Protein AF-A0A521UH60-F1 (afdb_monomer_lite)

pLDDT: mean 75.84, std 14.85, range [38.53, 96.25]

Sequence (311 aa):
MSQAKRHARGRVDGKDRFITNTLGLPPADVARESYEYRTAIRQVADTGRLEELREDLRRGEDVQALVGTPWRYTVGLVVVWGLEVAGSFLILRALGVPAEHRPLPALALTLAMIGLTKVTVAATSTPSQPAVPVPPDDDPEPGAPGAAASKGSDPVARRPLSALATIPLRRYLLPLVFGGLVAAVAFARVMGSDAADVPPLVAWSEAVIMIAIACGPSFAAVWLEGKRAPALELARQVALVRGRLRAEQRRVEAAEQFLTRLDRAQGRWTRANAELRAGYGTAYELALATERPDAGDGPRGAGALTPSNGR

Foldseek 3Di:
DDPLLVLLVPPPVSLQVVLCVVPNDGPVVLVVVLVVLVVVLVCLVPVCVLVVLVVVLVVLVVVLVVLDALVVLVVLLVVLLVLLLVLLQLVCVLVVPDPVPRPVSSVVSSVVLVVLLVVLLVVQDDPPPPDPPPPPPPPPPPPDPDDPDPPDDPPPPPPPCVVVPCPVVSSCVSLVVVLVVLLVVLVCSLVPPPPPPDDSVNSVVSSVSSSCSSSVSSVSSNVSSVSSVVSVVSVVVSVVSVVVSVVSVVVSVVSVVVSVVSVVVSVVSVVVSVVSSVVSVVVSVVVVCVVPVDPPPPDPPPDDDDDPDDD

Structure (mmCIF, N/CA/C/O backbone):
data_AF-A0A521UH60-F1
#
_entry.id   AF-A0A521UH60-F1
#
loop_
_atom_site.group_PDB
_atom_site.id
_atom_site.type_symbol
_atom_site.label_atom_id
_atom_site.label_alt_id
_atom_site.label_comp_id
_atom_site.label_asym_id
_atom_site.label_entity_id
_atom_site.label_seq_id
_atom_site.pdbx_PDB_ins_code
_atom_site.Cartn_x
_atom_site.Cartn_y
_atom_site.Cartn_z
_atom_site.occupancy
_atom_site.B_iso_or_equiv
_atom_site.auth_seq_id
_atom_site.auth_comp_id
_atom_site.auth_asym_id
_atom_site.auth_atom_id
_atom_site.pdbx_PDB_model_num
ATOM 1 N N . MET A 1 1 ? 34.422 21.447 -62.608 1.00 46.94 1 MET A N 1
ATOM 2 C CA . MET A 1 1 ? 35.036 20.098 -62.547 1.00 46.94 1 MET A CA 1
ATOM 3 C C . MET A 1 1 ? 34.465 19.392 -61.322 1.00 46.94 1 MET A C 1
ATOM 5 O O . MET A 1 1 ? 34.778 19.818 -60.214 1.00 46.94 1 MET A O 1
ATOM 9 N N . SER A 1 2 ? 33.527 18.452 -61.501 1.00 56.22 2 SER A N 1
ATOM 10 C CA . SER A 1 2 ? 32.731 17.919 -60.383 1.00 56.22 2 SER A CA 1
ATOM 11 C C . SER A 1 2 ? 33.629 17.245 -59.343 1.00 56.22 2 SER A C 1
ATOM 13 O O . SER A 1 2 ? 34.617 16.593 -59.682 1.00 56.22 2 SER A O 1
ATOM 15 N N . GLN A 1 3 ? 33.308 17.429 -58.064 1.00 55.91 3 GLN A N 1
ATOM 16 C CA . GLN A 1 3 ? 34.050 16.870 -56.928 1.00 55.91 3 GLN A CA 1
ATOM 17 C C . GLN A 1 3 ? 34.216 15.341 -57.063 1.00 55.91 3 GLN A C 1
ATOM 19 O O . GLN A 1 3 ? 35.283 14.801 -56.775 1.00 55.91 3 GLN A O 1
ATOM 24 N N . ALA A 1 4 ? 33.222 14.673 -57.660 1.00 50.50 4 ALA A N 1
ATOM 25 C CA . ALA A 1 4 ? 33.258 13.263 -58.047 1.00 50.50 4 ALA A CA 1
ATOM 26 C C . ALA A 1 4 ? 34.461 12.891 -58.942 1.00 50.50 4 ALA A C 1
ATOM 28 O O . ALA A 1 4 ? 35.095 11.859 -58.721 1.00 50.50 4 ALA A O 1
ATOM 29 N N . LYS A 1 5 ? 34.846 13.759 -59.891 1.00 55.53 5 LYS A N 1
ATOM 30 C CA . LYS A 1 5 ? 35.959 13.523 -60.829 1.00 55.53 5 LYS A CA 1
ATOM 31 C C . LYS A 1 5 ? 37.336 13.547 -60.144 1.00 55.53 5 LYS A C 1
ATOM 33 O O . LYS A 1 5 ? 38.248 12.856 -60.583 1.00 55.53 5 LYS A O 1
ATOM 38 N N . ARG A 1 6 ? 37.496 14.297 -59.039 1.00 60.91 6 ARG A N 1
ATOM 39 C CA . ARG A 1 6 ? 38.732 14.273 -58.222 1.00 60.91 6 ARG A CA 1
ATOM 40 C C . ARG A 1 6 ? 38.820 13.022 -57.345 1.00 60.91 6 ARG A C 1
ATOM 42 O O . ARG A 1 6 ? 39.906 12.475 -57.196 1.00 60.91 6 ARG A O 1
ATOM 49 N N . HIS A 1 7 ? 37.692 12.546 -56.813 1.00 52.00 7 HIS A N 1
ATOM 50 C CA . HIS A 1 7 ? 37.638 11.338 -55.979 1.00 52.00 7 HIS A CA 1
ATOM 51 C C . HIS A 1 7 ? 37.870 10.043 -56.775 1.00 52.00 7 HIS A C 1
ATOM 53 O O . HIS A 1 7 ? 38.473 9.115 -56.249 1.00 52.00 7 HIS A O 1
ATOM 59 N N . ALA A 1 8 ? 37.471 10.000 -58.051 1.00 50.34 8 ALA A N 1
ATOM 60 C CA . ALA A 1 8 ? 37.662 8.850 -58.943 1.00 50.34 8 ALA A CA 1
ATOM 61 C C . ALA A 1 8 ? 39.141 8.473 -59.197 1.00 50.34 8 ALA A C 1
ATOM 63 O O . ALA A 1 8 ? 39.432 7.321 -59.516 1.00 50.34 8 ALA A O 1
ATOM 64 N N . ARG A 1 9 ? 40.085 9.416 -59.036 1.00 53.50 9 ARG A N 1
ATOM 65 C CA . ARG A 1 9 ? 41.532 9.161 -59.196 1.00 53.50 9 ARG A CA 1
ATOM 66 C C . ARG A 1 9 ? 42.177 8.470 -57.987 1.00 53.50 9 ARG A C 1
ATOM 68 O O . ARG A 1 9 ? 43.238 7.872 -58.139 1.00 53.50 9 ARG A O 1
ATOM 75 N N . GLY A 1 10 ? 41.551 8.516 -56.809 1.00 51.94 10 GLY A N 1
ATOM 76 C CA . GLY A 1 10 ? 41.998 7.786 -55.620 1.00 51.94 10 GLY A CA 1
ATOM 77 C C . GLY A 1 10 ? 41.348 6.405 -55.569 1.00 51.94 10 GLY A C 1
ATOM 78 O O . GLY A 1 10 ? 40.204 6.286 -55.134 1.00 51.94 10 GLY A O 1
ATOM 79 N N . ARG A 1 11 ? 42.050 5.368 -56.047 1.00 52.16 11 ARG A N 1
ATOM 80 C CA . ARG A 1 11 ? 41.582 3.968 -56.042 1.00 52.16 11 ARG A CA 1
ATOM 81 C C . ARG A 1 11 ? 41.023 3.568 -54.667 1.00 52.16 11 ARG A C 1
ATOM 83 O O . ARG A 1 11 ? 41.705 3.726 -53.665 1.00 52.16 11 ARG A O 1
ATOM 90 N N . VAL A 1 12 ? 39.807 3.011 -54.675 1.00 54.31 12 VAL A N 1
ATOM 91 C CA . VAL A 1 12 ? 39.061 2.368 -53.567 1.00 54.31 12 VAL A CA 1
ATOM 92 C C . VAL A 1 12 ? 38.705 3.285 -52.379 1.00 54.31 12 VAL A C 1
ATOM 94 O O . VAL A 1 12 ? 37.523 3.392 -52.056 1.00 54.31 12 VAL A O 1
ATOM 97 N N . ASP A 1 13 ? 39.646 4.056 -51.832 1.00 58.56 13 ASP A N 1
ATOM 98 C CA . ASP A 1 13 ? 39.423 4.968 -50.692 1.00 58.56 13 ASP A CA 1
ATOM 99 C C . ASP A 1 13 ? 38.558 6.195 -51.034 1.00 58.56 13 ASP A C 1
ATOM 101 O O . ASP A 1 13 ? 37.961 6.826 -50.157 1.00 58.56 13 ASP A O 1
ATOM 105 N N . GLY A 1 14 ? 38.471 6.563 -52.318 1.00 61.78 14 GLY A N 1
ATOM 106 C CA . GLY A 1 14 ? 37.716 7.734 -52.769 1.00 61.78 14 GLY A CA 1
ATOM 107 C C . GLY A 1 14 ? 36.202 7.602 -52.590 1.00 61.78 14 GLY A C 1
ATOM 108 O O . GLY A 1 14 ? 35.541 8.606 -52.306 1.00 61.78 14 GLY A O 1
ATOM 109 N N . LYS A 1 15 ? 35.669 6.377 -52.723 1.00 64.25 15 LYS A N 1
ATOM 110 C CA . LYS A 1 15 ? 34.236 6.066 -52.606 1.00 64.25 15 LYS A CA 1
ATOM 111 C C . LYS A 1 15 ? 33.777 6.135 -51.152 1.00 64.25 15 LYS A C 1
ATOM 113 O O . LYS A 1 15 ? 32.796 6.815 -50.864 1.00 64.25 15 LYS A O 1
ATOM 118 N N . ASP A 1 16 ? 34.516 5.502 -50.244 1.00 64.19 16 ASP A N 1
ATOM 119 C CA . ASP A 1 16 ? 34.170 5.511 -48.824 1.00 64.19 16 ASP A CA 1
ATOM 120 C C . ASP A 1 16 ? 34.369 6.902 -48.211 1.00 64.19 16 ASP A C 1
ATOM 122 O O . ASP A 1 16 ? 33.471 7.377 -47.526 1.00 64.19 16 ASP A O 1
ATOM 126 N N . ARG A 1 17 ? 35.429 7.651 -48.562 1.00 66.00 17 ARG A N 1
ATOM 127 C CA . ARG A 1 17 ? 35.560 9.061 -48.130 1.00 66.00 17 ARG A CA 1
ATOM 128 C C . ARG A 1 17 ? 34.434 9.963 -48.624 1.00 66.00 17 ARG A C 1
ATOM 130 O O . ARG A 1 17 ? 34.024 10.856 -47.892 1.00 66.00 17 ARG A O 1
ATOM 137 N N . PHE A 1 18 ? 33.949 9.774 -49.853 1.00 66.88 18 PHE A N 1
ATOM 138 C CA . PHE A 1 18 ? 32.826 10.564 -50.368 1.00 66.88 18 PHE A CA 1
ATOM 139 C C . PHE A 1 18 ? 31.542 10.271 -49.583 1.00 66.88 18 PHE A C 1
ATOM 141 O O . PHE A 1 18 ? 30.845 11.199 -49.176 1.00 66.88 18 PHE A O 1
ATOM 148 N N . ILE A 1 19 ? 31.266 8.995 -49.312 1.00 64.81 19 ILE A N 1
ATOM 149 C CA . ILE A 1 19 ? 30.102 8.570 -48.527 1.00 64.81 19 ILE A CA 1
ATOM 150 C C . ILE A 1 19 ? 30.204 9.091 -47.088 1.00 64.81 19 ILE A C 1
ATOM 152 O O . ILE A 1 19 ? 29.252 9.704 -46.614 1.00 64.81 19 ILE A O 1
ATOM 156 N N . THR A 1 20 ? 31.358 8.944 -46.431 1.00 70.00 20 THR A N 1
ATOM 157 C CA . THR A 1 20 ? 31.592 9.443 -45.065 1.00 70.00 20 THR A CA 1
ATOM 158 C C . THR A 1 20 ? 31.483 10.973 -44.989 1.00 70.00 20 THR A C 1
ATOM 160 O O . THR A 1 20 ? 30.841 11.515 -44.099 1.00 70.00 20 THR A O 1
ATOM 163 N N . ASN A 1 21 ? 32.021 11.713 -45.963 1.00 72.75 21 ASN A N 1
ATOM 164 C CA . ASN A 1 21 ? 31.890 13.177 -45.980 1.00 72.75 21 ASN A CA 1
ATOM 165 C C . ASN A 1 21 ? 30.452 13.656 -46.239 1.00 72.75 21 ASN A C 1
ATOM 167 O O . ASN A 1 21 ? 30.102 14.759 -45.828 1.00 72.75 21 ASN A O 1
ATOM 171 N N . THR A 1 22 ? 29.632 12.859 -46.931 1.00 68.19 22 THR A N 1
ATOM 172 C CA . THR A 1 22 ? 28.251 13.233 -47.282 1.00 68.19 22 THR A CA 1
ATOM 173 C C . THR A 1 22 ? 27.244 12.806 -46.210 1.00 68.19 22 THR A C 1
ATOM 175 O O . THR A 1 22 ? 26.268 13.512 -45.975 1.00 68.19 22 THR A O 1
ATOM 178 N N . LEU A 1 23 ? 27.463 11.659 -45.558 1.00 65.44 23 LEU A N 1
ATOM 179 C CA . LEU A 1 23 ? 26.539 11.072 -44.580 1.00 65.44 23 LEU A CA 1
ATOM 180 C C . LEU A 1 23 ? 27.027 11.133 -43.120 1.00 65.44 23 LEU A C 1
ATOM 182 O O . LEU A 1 23 ? 26.241 10.821 -42.227 1.00 65.44 23 LEU A O 1
ATOM 186 N N . GLY A 1 24 ? 28.280 11.516 -42.854 1.00 66.56 24 GLY A N 1
ATOM 187 C CA . GLY A 1 24 ? 28.895 11.450 -41.521 1.00 66.56 24 GLY A CA 1
ATOM 188 C C . GLY A 1 24 ? 29.651 10.135 -41.267 1.00 66.56 24 GLY A C 1
ATOM 189 O O . GLY A 1 24 ? 30.139 9.522 -42.208 1.00 66.56 24 GLY A O 1
ATOM 190 N N . LEU A 1 25 ? 29.781 9.725 -39.994 1.00 58.44 25 LEU A N 1
ATOM 191 C CA . LEU A 1 25 ? 30.590 8.582 -39.510 1.00 58.44 25 LEU A CA 1
ATOM 192 C C . LEU A 1 25 ? 30.600 7.343 -40.437 1.00 58.44 25 LEU A C 1
ATOM 194 O O . LEU A 1 25 ? 29.576 7.000 -41.039 1.00 58.44 25 LEU A O 1
ATOM 198 N N . PRO A 1 26 ? 31.743 6.634 -40.532 1.00 59.78 26 PRO A N 1
ATOM 199 C CA . PRO A 1 26 ? 31.886 5.513 -41.445 1.00 59.78 26 PRO A CA 1
ATOM 200 C C . PRO A 1 26 ? 30.970 4.324 -41.065 1.00 59.78 26 PRO A C 1
ATOM 202 O O . PRO A 1 26 ? 30.661 4.108 -39.892 1.00 59.78 26 PRO A O 1
ATOM 205 N N . PRO A 1 27 ? 30.560 3.503 -42.055 1.00 59.25 27 PRO A N 1
ATOM 206 C CA . PRO A 1 27 ? 29.574 2.421 -41.910 1.00 59.25 27 PRO A CA 1
ATOM 207 C C . PRO A 1 27 ? 29.823 1.433 -40.766 1.00 59.25 27 PRO A C 1
ATOM 209 O O . PRO A 1 27 ? 28.882 0.931 -40.151 1.00 59.25 27 PRO A O 1
ATOM 212 N N . ALA A 1 28 ? 31.096 1.100 -40.547 1.00 61.41 28 ALA A N 1
ATOM 213 C CA . ALA A 1 28 ? 31.515 0.071 -39.606 1.00 61.41 28 ALA A CA 1
ATOM 214 C C . ALA A 1 28 ? 31.338 0.525 -38.151 1.00 61.41 28 ALA A C 1
ATOM 216 O O . ALA A 1 28 ? 30.945 -0.282 -37.310 1.00 61.41 28 ALA A O 1
ATOM 217 N N . ASP A 1 29 ? 31.536 1.816 -37.883 1.00 63.56 29 ASP A N 1
ATOM 218 C CA . ASP A 1 29 ? 31.459 2.375 -36.534 1.00 63.56 29 ASP A CA 1
ATOM 219 C C . ASP A 1 29 ? 29.997 2.483 -36.080 1.00 63.56 29 ASP A C 1
ATOM 221 O O . ASP A 1 29 ? 29.657 2.050 -34.983 1.00 63.56 29 ASP A O 1
ATOM 225 N N . VAL A 1 30 ? 29.088 2.885 -36.980 1.00 63.66 30 VAL A N 1
ATOM 226 C CA . VAL A 1 30 ? 27.634 2.914 -36.712 1.00 63.66 30 VAL A CA 1
ATOM 227 C C . VAL A 1 30 ? 27.078 1.510 -36.430 1.00 63.66 30 VAL A C 1
ATOM 229 O O . VAL A 1 30 ? 26.224 1.327 -35.560 1.00 63.66 30 VAL A O 1
ATOM 232 N N . ALA A 1 31 ? 27.551 0.495 -37.160 1.00 63.88 31 ALA A N 1
ATOM 233 C CA . ALA A 1 31 ? 27.121 -0.889 -36.962 1.00 63.88 31 ALA A CA 1
ATOM 234 C C . ALA A 1 31 ? 27.665 -1.488 -35.654 1.00 63.88 31 ALA A C 1
ATOM 236 O O . ALA A 1 31 ? 26.947 -2.224 -34.974 1.00 63.88 31 ALA A O 1
ATOM 237 N N . ARG A 1 32 ? 28.911 -1.160 -35.292 1.00 69.56 32 ARG A N 1
ATOM 238 C CA . ARG A 1 32 ? 29.553 -1.627 -34.062 1.00 69.56 32 ARG A CA 1
ATOM 239 C C . ARG A 1 32 ? 28.926 -0.999 -32.820 1.00 69.56 32 ARG A C 1
ATOM 241 O O . ARG A 1 32 ? 28.517 -1.738 -31.929 1.00 69.56 32 ARG A O 1
ATOM 248 N N . GLU A 1 33 ? 28.747 0.321 -32.807 1.00 72.19 33 GLU A N 1
ATOM 249 C CA . GLU A 1 33 ? 28.061 1.020 -31.714 1.00 72.19 33 GLU A CA 1
ATOM 250 C C . GLU A 1 33 ? 26.634 0.482 -31.540 1.00 72.19 33 GLU A C 1
ATOM 252 O O . GLU A 1 33 ? 26.209 0.168 -30.430 1.00 72.19 33 GLU A O 1
ATOM 257 N N . SER A 1 34 ? 25.903 0.256 -32.640 1.00 72.31 34 SER A N 1
ATOM 258 C CA . SER A 1 34 ? 24.568 -0.352 -32.588 1.00 72.31 34 SER A CA 1
ATOM 259 C C . SER A 1 34 ? 24.558 -1.743 -31.944 1.00 72.31 34 SER A C 1
ATOM 261 O O . SER A 1 34 ? 23.592 -2.075 -31.250 1.00 72.31 34 SER A O 1
ATOM 263 N N . TYR A 1 35 ? 25.572 -2.572 -32.199 1.00 77.94 35 TYR A N 1
ATOM 264 C CA . TYR A 1 35 ? 25.670 -3.911 -31.621 1.00 77.94 35 TYR A CA 1
ATOM 265 C C . TYR A 1 35 ? 25.974 -3.848 -30.120 1.00 77.94 35 TYR A C 1
ATOM 267 O O . TYR A 1 35 ? 25.328 -4.541 -29.331 1.00 77.94 35 TYR A O 1
ATOM 275 N N . GLU A 1 36 ? 26.896 -2.976 -29.712 1.00 79.56 36 GLU A N 1
ATOM 276 C CA . GLU A 1 36 ? 27.253 -2.760 -28.306 1.00 79.56 36 GLU A CA 1
ATOM 277 C C . GLU A 1 36 ? 26.049 -2.223 -27.507 1.00 79.56 36 GLU A C 1
ATOM 279 O O . GLU A 1 36 ? 25.697 -2.804 -26.477 1.00 79.56 36 GLU A O 1
ATOM 284 N N . TYR A 1 37 ? 25.310 -1.236 -28.036 1.00 77.56 37 TYR A N 1
ATOM 285 C CA . TYR A 1 37 ? 24.070 -0.740 -27.420 1.00 77.56 37 TYR A CA 1
ATOM 286 C C . TYR A 1 37 ? 22.990 -1.821 -27.297 1.00 77.56 37 TYR A C 1
ATOM 288 O O . TYR A 1 37 ? 22.337 -1.928 -26.258 1.00 77.56 37 TYR A O 1
ATOM 296 N N . ARG A 1 38 ? 22.795 -2.653 -28.330 1.00 79.38 38 ARG A N 1
ATOM 297 C CA . ARG A 1 38 ? 21.829 -3.767 -28.278 1.00 79.38 38 ARG A CA 1
ATOM 298 C C . ARG A 1 38 ? 22.206 -4.801 -27.228 1.00 79.38 38 ARG A C 1
ATOM 300 O O . ARG A 1 38 ? 21.324 -5.308 -26.541 1.00 79.38 38 ARG A O 1
ATOM 307 N N . THR A 1 39 ? 23.492 -5.110 -27.109 1.00 83.12 39 THR A N 1
ATOM 308 C CA . THR A 1 39 ? 23.988 -6.107 -26.155 1.00 83.12 39 THR A CA 1
ATOM 309 C C . THR A 1 39 ? 23.846 -5.598 -24.724 1.00 83.12 39 THR A C 1
ATOM 311 O O . THR A 1 39 ? 23.318 -6.319 -23.883 1.00 83.12 39 THR A O 1
ATOM 314 N N . ALA A 1 40 ? 24.197 -4.334 -24.468 1.00 78.25 40 ALA A N 1
ATOM 315 C CA . ALA A 1 40 ? 24.023 -3.704 -23.162 1.00 78.25 40 ALA A CA 1
ATOM 316 C C . ALA A 1 40 ? 22.543 -3.630 -22.746 1.00 78.25 40 ALA A C 1
ATOM 318 O O . ALA A 1 40 ? 22.194 -3.985 -21.624 1.00 78.25 40 ALA A O 1
ATOM 319 N N . ILE A 1 41 ? 21.646 -3.235 -23.659 1.00 79.25 41 ILE A N 1
ATOM 320 C CA . ILE A 1 41 ? 20.206 -3.162 -23.366 1.00 79.25 41 ILE A CA 1
ATOM 321 C C . ILE A 1 41 ? 19.616 -4.554 -23.105 1.00 79.25 41 ILE A C 1
ATOM 323 O O . ILE A 1 41 ? 18.819 -4.709 -22.181 1.00 79.25 41 ILE A O 1
ATOM 327 N N . ARG A 1 42 ? 20.022 -5.574 -23.873 1.00 79.31 42 ARG A N 1
ATOM 328 C CA . ARG A 1 42 ? 19.596 -6.961 -23.631 1.00 79.31 42 ARG A CA 1
ATOM 329 C C . ARG A 1 42 ? 20.105 -7.487 -22.300 1.00 79.31 42 ARG A C 1
ATOM 331 O O . ARG A 1 42 ? 19.321 -8.060 -21.567 1.00 79.31 42 ARG A O 1
ATOM 338 N N . GLN A 1 43 ? 21.358 -7.216 -21.942 1.00 79.38 43 GLN A N 1
ATOM 339 C CA . GLN A 1 43 ? 21.887 -7.598 -20.632 1.00 79.38 43 GLN A CA 1
ATOM 340 C C . GLN A 1 43 ? 21.105 -6.955 -19.485 1.00 79.38 43 GLN A C 1
ATOM 342 O O . GLN A 1 43 ? 20.803 -7.643 -18.519 1.00 79.38 43 GLN A O 1
ATOM 347 N N . VAL A 1 44 ? 20.718 -5.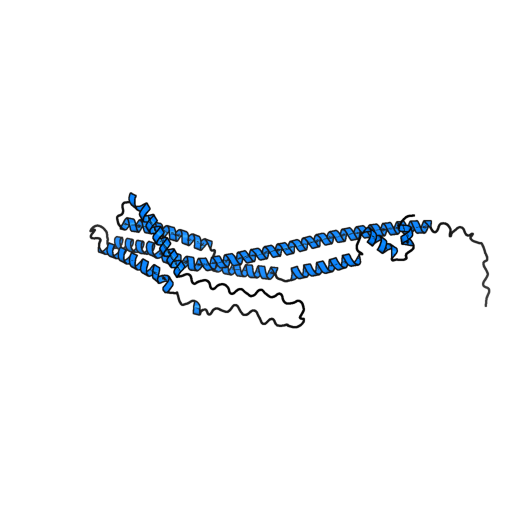678 -19.604 1.00 75.38 44 VAL A N 1
ATOM 348 C CA . VAL A 1 44 ? 19.870 -5.004 -18.604 1.00 75.38 44 VAL A CA 1
ATOM 349 C C . VAL A 1 44 ? 18.491 -5.665 -18.506 1.00 75.38 44 VAL A C 1
ATOM 351 O O . VAL A 1 44 ? 18.008 -5.897 -17.398 1.00 75.38 44 VAL A O 1
ATOM 354 N N . ALA A 1 45 ? 17.875 -6.010 -19.639 1.00 78.06 45 ALA A N 1
ATOM 355 C CA . ALA A 1 45 ? 16.588 -6.705 -19.670 1.00 78.06 45 ALA A CA 1
ATOM 356 C C . ALA A 1 45 ? 16.670 -8.145 -19.118 1.00 78.06 45 ALA A C 1
ATOM 358 O O . ALA A 1 45 ? 15.756 -8.585 -18.421 1.00 78.06 45 ALA A O 1
ATOM 359 N N . ASP A 1 46 ? 17.782 -8.838 -19.367 1.00 78.38 46 ASP A N 1
ATOM 360 C CA . ASP A 1 46 ? 18.028 -10.231 -18.975 1.00 78.38 46 ASP A CA 1
ATOM 361 C C . ASP A 1 46 ? 18.517 -10.381 -17.526 1.00 78.38 46 ASP A C 1
ATOM 363 O O . ASP A 1 46 ? 18.660 -11.504 -17.047 1.00 78.38 46 ASP A O 1
ATOM 367 N N . THR A 1 47 ? 18.727 -9.285 -16.783 1.00 79.56 47 THR A N 1
ATOM 368 C CA . THR A 1 47 ? 19.177 -9.332 -15.374 1.00 79.56 47 THR A CA 1
ATOM 369 C C . THR A 1 47 ? 18.233 -10.080 -14.424 1.00 79.56 47 THR A C 1
ATOM 371 O O . THR A 1 47 ? 18.552 -10.224 -13.251 1.00 79.56 47 THR A O 1
ATOM 374 N N . GLY A 1 48 ? 17.050 -10.524 -14.867 1.00 86.00 48 GLY A N 1
ATOM 375 C CA . GLY A 1 48 ? 16.085 -11.249 -14.031 1.00 86.00 48 GLY A CA 1
ATOM 376 C C . GLY A 1 48 ? 15.391 -10.382 -12.974 1.00 86.00 48 GLY A C 1
ATOM 377 O O . GLY A 1 48 ? 14.393 -10.803 -12.394 1.00 86.00 48 GLY A O 1
ATOM 378 N N . ARG A 1 49 ? 15.829 -9.131 -12.792 1.00 86.75 49 ARG A N 1
ATOM 379 C CA . ARG A 1 49 ? 15.348 -8.196 -11.766 1.00 86.75 49 ARG A CA 1
ATOM 380 C C . ARG A 1 49 ? 13.842 -7.935 -11.824 1.00 86.75 49 ARG A C 1
ATOM 382 O O . ARG A 1 49 ? 13.198 -7.739 -10.797 1.00 86.75 49 ARG A O 1
ATOM 389 N N . LEU A 1 50 ? 13.255 -7.933 -13.023 1.00 89.50 50 LEU A N 1
ATOM 390 C CA . LEU A 1 50 ? 11.802 -7.825 -13.180 1.00 89.50 50 LEU A CA 1
ATOM 391 C C . LEU A 1 50 ? 11.066 -9.049 -12.631 1.00 89.50 50 LEU A C 1
ATOM 393 O O . LEU A 1 50 ? 9.988 -8.892 -12.062 1.00 89.50 50 LEU A O 1
ATOM 397 N N . GLU A 1 51 ? 11.624 -10.244 -12.812 1.00 91.44 51 GLU A N 1
ATOM 398 C CA . GLU A 1 51 ? 11.015 -11.478 -12.321 1.00 91.44 51 GLU A CA 1
ATOM 399 C C . GLU A 1 51 ? 11.182 -11.606 -10.807 1.00 91.44 51 GLU A C 1
ATOM 401 O O . GLU A 1 51 ? 10.219 -11.937 -10.124 1.00 91.44 51 GLU A O 1
ATOM 406 N N . GLU A 1 52 ? 12.335 -11.206 -10.266 1.00 90.81 52 GLU A N 1
ATOM 407 C CA . GLU A 1 52 ? 12.552 -11.088 -8.819 1.00 90.81 52 GLU A CA 1
ATOM 408 C C . GLU A 1 52 ? 11.540 -10.131 -8.173 1.00 90.81 52 GLU A C 1
ATOM 410 O O . GLU A 1 52 ? 10.850 -10.505 -7.229 1.00 90.81 52 GLU A O 1
ATOM 415 N N . LEU A 1 53 ? 11.353 -8.927 -8.732 1.00 92.38 53 LEU A N 1
ATOM 416 C CA . LEU A 1 53 ? 10.369 -7.964 -8.220 1.00 92.38 53 LEU A CA 1
ATOM 417 C C . LEU A 1 53 ? 8.922 -8.464 -8.339 1.00 92.38 53 LEU A C 1
ATOM 419 O O . LEU A 1 53 ? 8.082 -8.107 -7.510 1.00 92.38 53 LEU A O 1
ATOM 423 N N . ARG A 1 54 ? 8.599 -9.259 -9.369 1.00 95.06 54 ARG A N 1
ATOM 424 C CA . ARG A 1 54 ? 7.277 -9.894 -9.507 1.00 95.06 54 ARG A CA 1
ATOM 425 C C . ARG A 1 54 ? 7.071 -10.983 -8.467 1.00 95.06 54 ARG A C 1
ATOM 427 O O . ARG A 1 54 ? 5.982 -11.075 -7.910 1.00 95.06 54 ARG A O 1
ATOM 434 N N . GLU A 1 55 ? 8.089 -11.788 -8.212 1.00 95.12 55 GLU A N 1
ATOM 435 C CA . GLU A 1 55 ? 8.050 -12.859 -7.224 1.00 95.12 55 GLU A CA 1
ATOM 436 C C . GLU A 1 55 ? 7.960 -12.297 -5.798 1.00 95.12 55 GLU A C 1
ATOM 438 O O . GLU A 1 55 ? 7.110 -12.724 -5.018 1.00 95.12 55 GLU A O 1
ATOM 443 N N . ASP A 1 56 ? 8.735 -11.261 -5.478 1.00 92.56 56 ASP A N 1
ATOM 444 C CA . ASP A 1 56 ? 8.630 -10.542 -4.205 1.00 92.56 56 ASP A CA 1
ATOM 445 C C . ASP A 1 56 ? 7.256 -9.898 -4.027 1.00 92.56 56 ASP A C 1
ATOM 447 O O . ASP A 1 56 ? 6.685 -9.921 -2.932 1.00 92.56 56 ASP A O 1
ATOM 451 N N . LEU A 1 57 ? 6.687 -9.354 -5.108 1.00 95.94 57 LEU A N 1
ATOM 452 C CA . LEU A 1 57 ? 5.330 -8.829 -5.087 1.00 95.94 57 LEU A CA 1
ATOM 453 C C . LEU A 1 57 ? 4.307 -9.933 -4.799 1.00 95.94 57 LEU A C 1
ATOM 455 O O . LEU A 1 57 ? 3.454 -9.731 -3.938 1.00 95.94 57 LEU A O 1
ATOM 459 N N . ARG A 1 58 ? 4.405 -11.089 -5.468 1.00 96.25 58 ARG A N 1
ATOM 460 C CA . ARG A 1 58 ? 3.521 -12.244 -5.231 1.00 96.25 58 ARG A CA 1
ATOM 461 C C . ARG A 1 58 ? 3.608 -12.719 -3.786 1.00 96.25 58 ARG A C 1
ATOM 463 O O . ARG A 1 58 ? 2.583 -12.805 -3.121 1.00 96.25 58 ARG A O 1
ATOM 470 N N . ARG A 1 59 ? 4.820 -12.910 -3.255 1.00 92.25 59 ARG A N 1
ATOM 471 C CA . ARG A 1 59 ? 5.030 -13.284 -1.846 1.00 92.25 59 ARG A CA 1
ATOM 472 C C . ARG A 1 59 ? 4.433 -12.256 -0.890 1.00 92.25 59 ARG A C 1
ATOM 474 O O . ARG A 1 59 ? 3.785 -12.624 0.087 1.00 92.25 59 ARG A O 1
ATOM 481 N N . GLY A 1 60 ? 4.631 -10.967 -1.165 1.00 91.19 60 GLY A N 1
ATOM 482 C CA . GLY A 1 60 ? 4.048 -9.886 -0.373 1.00 91.19 60 GLY A CA 1
ATOM 483 C C . GLY A 1 60 ? 2.517 -9.892 -0.401 1.00 91.19 60 GLY A C 1
ATOM 484 O O . GLY A 1 60 ? 1.883 -9.708 0.638 1.00 91.19 60 GLY A O 1
ATOM 485 N N . GLU A 1 61 ? 1.920 -10.141 -1.566 1.00 93.69 61 GLU A N 1
ATOM 486 C CA . GLU A 1 61 ? 0.469 -10.241 -1.755 1.00 93.69 61 GLU A CA 1
ATOM 487 C C . GLU A 1 61 ? -0.123 -11.486 -1.076 1.00 93.69 61 GLU A C 1
ATOM 489 O O . GLU A 1 61 ? -1.160 -11.371 -0.420 1.00 93.69 61 GLU A O 1
ATOM 494 N N . ASP A 1 62 ? 0.557 -12.632 -1.126 1.00 94.69 62 ASP A N 1
ATOM 495 C CA . ASP A 1 62 ? 0.146 -13.865 -0.442 1.00 94.69 62 ASP A CA 1
ATOM 496 C C . ASP A 1 62 ? 0.160 -13.691 1.084 1.00 94.69 62 ASP A C 1
ATOM 498 O O . ASP A 1 62 ? -0.803 -14.030 1.780 1.00 94.69 62 ASP A O 1
ATOM 502 N N . VAL A 1 63 ? 1.218 -13.077 1.626 1.00 90.19 63 VAL A N 1
ATOM 503 C CA . VAL A 1 63 ? 1.290 -12.738 3.056 1.00 90.19 63 VAL A CA 1
ATOM 504 C C . VAL A 1 63 ? 0.207 -11.720 3.423 1.00 90.19 63 VAL A C 1
ATOM 506 O O . VAL A 1 63 ? -0.437 -11.845 4.469 1.00 90.19 63 VAL A O 1
ATOM 509 N N . GLN A 1 64 ? -0.056 -10.734 2.563 1.00 90.50 64 GLN A N 1
ATOM 510 C CA . GLN A 1 64 ? -1.130 -9.765 2.773 1.00 90.50 64 GLN A CA 1
ATOM 511 C C . GLN A 1 64 ? -2.517 -10.429 2.754 1.00 90.50 64 GLN A C 1
ATOM 513 O O . GLN A 1 64 ? -3.389 -10.023 3.526 1.00 90.50 64 GLN A O 1
ATOM 518 N N . ALA A 1 65 ? -2.736 -11.452 1.927 1.00 90.50 65 ALA A N 1
ATOM 519 C CA . ALA A 1 65 ? -3.985 -12.208 1.895 1.00 90.50 65 ALA A CA 1
ATOM 520 C C . ALA A 1 65 ? -4.226 -12.968 3.210 1.00 90.50 65 ALA A C 1
ATOM 522 O O . ALA A 1 65 ? -5.352 -12.976 3.710 1.00 90.50 65 ALA A O 1
ATOM 523 N N . LEU A 1 66 ? -3.168 -13.525 3.812 1.00 89.88 66 LEU A N 1
ATOM 524 C CA . LEU A 1 66 ? -3.225 -14.208 5.110 1.00 89.88 66 LEU A CA 1
ATOM 525 C C . LEU A 1 66 ? -3.465 -13.243 6.280 1.00 89.88 66 LEU A C 1
ATOM 527 O O . LEU A 1 66 ? -4.257 -13.533 7.176 1.00 89.88 66 LEU A O 1
ATOM 531 N N . VAL A 1 67 ? -2.792 -12.088 6.286 1.00 88.38 67 VAL A N 1
ATOM 532 C CA . VAL A 1 67 ? -2.925 -11.078 7.355 1.00 88.38 67 VAL A CA 1
ATOM 533 C C . VAL A 1 67 ? -4.211 -10.255 7.203 1.00 88.38 67 VAL A C 1
ATOM 535 O O . VAL A 1 67 ? -4.739 -9.739 8.186 1.00 88.38 67 VAL A O 1
ATOM 538 N N . GLY A 1 68 ? -4.759 -10.156 5.995 1.00 90.19 68 GLY A N 1
ATOM 539 C CA . GLY A 1 68 ? -5.961 -9.395 5.679 1.00 90.19 68 GLY A CA 1
ATOM 540 C C . GLY A 1 68 ? -5.692 -7.925 5.343 1.00 90.19 68 GLY A C 1
ATOM 541 O O . GLY A 1 68 ? -4.626 -7.358 5.579 1.00 90.19 68 GLY A O 1
ATOM 542 N N . THR A 1 69 ? -6.700 -7.270 4.768 1.00 89.62 69 THR A N 1
ATOM 543 C CA . THR A 1 69 ? -6.590 -5.875 4.319 1.00 89.62 69 THR A CA 1
ATOM 544 C C . THR A 1 69 ? -6.683 -4.885 5.494 1.00 89.62 69 THR A C 1
ATOM 546 O O . THR A 1 69 ? -7.637 -4.992 6.272 1.00 89.62 69 THR A O 1
ATOM 549 N N . PRO A 1 70 ? -5.824 -3.844 5.568 1.00 89.94 70 PRO A N 1
ATOM 550 C CA . PRO A 1 70 ? -5.882 -2.787 6.593 1.00 89.94 70 PRO A CA 1
ATOM 551 C C . PRO A 1 70 ? -7.254 -2.122 6.756 1.00 89.94 70 PRO A C 1
ATOM 553 O O . PRO A 1 70 ? -7.634 -1.690 7.848 1.00 89.94 70 PRO A O 1
ATOM 556 N N . TRP A 1 71 ? -8.011 -2.055 5.660 1.00 92.38 71 TRP A N 1
ATOM 557 C CA . TRP A 1 71 ? -9.356 -1.498 5.640 1.00 92.38 71 TRP A CA 1
ATOM 558 C C . TRP A 1 71 ? -10.318 -2.238 6.574 1.00 92.38 71 TRP A C 1
ATOM 560 O O . TRP A 1 71 ? -11.029 -1.592 7.336 1.00 92.38 71 TRP A O 1
ATOM 570 N N . ARG A 1 72 ? -10.287 -3.578 6.601 1.00 92.00 72 ARG A N 1
ATOM 571 C CA . ARG A 1 72 ? -11.152 -4.386 7.484 1.00 92.00 72 ARG A CA 1
ATOM 572 C C . ARG A 1 72 ? -10.922 -4.052 8.957 1.00 92.00 72 ARG A C 1
ATOM 574 O O . ARG A 1 72 ? -11.881 -3.884 9.701 1.00 92.00 72 ARG A O 1
ATOM 581 N N . TYR A 1 73 ? -9.663 -3.879 9.354 1.00 91.44 73 TYR A N 1
ATOM 582 C CA . TYR A 1 73 ? -9.312 -3.473 10.716 1.00 91.44 73 TYR A CA 1
ATOM 583 C C . TYR A 1 73 ? -9.772 -2.048 11.035 1.00 91.44 73 TYR A C 1
ATOM 585 O O . TYR A 1 73 ? -10.239 -1.780 12.136 1.00 91.44 73 TYR A O 1
ATOM 593 N N . THR A 1 74 ? -9.694 -1.145 10.055 1.00 88.31 74 THR A N 1
ATOM 594 C CA . THR A 1 74 ? -10.173 0.237 10.206 1.00 88.31 74 THR A CA 1
ATOM 595 C C . THR A 1 74 ? -11.693 0.286 10.373 1.00 88.31 74 THR A C 1
ATOM 597 O O . THR A 1 74 ? -12.179 0.948 11.283 1.00 88.31 74 THR A O 1
ATOM 600 N N . VAL A 1 75 ? -12.443 -0.465 9.561 1.00 93.94 75 VAL A N 1
ATOM 601 C CA . VAL A 1 75 ? -13.901 -0.610 9.710 1.00 93.94 75 VAL A CA 1
ATOM 602 C C . VAL A 1 75 ? -14.246 -1.201 11.077 1.00 93.94 75 VAL A C 1
ATOM 604 O O . VAL A 1 75 ? -15.126 -0.682 11.755 1.00 93.94 75 VAL A O 1
ATOM 607 N N . GLY A 1 76 ? -13.511 -2.225 11.522 1.00 92.50 76 GLY A N 1
ATOM 608 C CA . GLY A 1 76 ? -13.666 -2.789 12.864 1.00 92.50 76 GLY A CA 1
ATOM 609 C C . GLY A 1 76 ? -13.504 -1.740 13.969 1.00 92.50 76 GLY A C 1
ATOM 610 O O . GLY A 1 76 ? -14.326 -1.686 14.877 1.00 92.50 76 GLY A O 1
ATOM 611 N N . LEU A 1 77 ? -12.504 -0.859 13.867 1.00 89.94 77 LEU A N 1
ATOM 612 C CA . LEU A 1 77 ? -12.293 0.220 14.839 1.00 89.94 77 LEU A CA 1
ATOM 613 C C . LEU A 1 77 ? -13.430 1.252 14.835 1.00 89.94 77 LEU A C 1
ATOM 615 O O . LEU A 1 77 ? -13.834 1.713 15.897 1.00 89.94 77 LEU A O 1
ATOM 619 N N . VAL A 1 78 ? -13.987 1.578 13.666 1.00 92.00 78 VAL A N 1
ATOM 620 C CA . VAL A 1 78 ? -15.159 2.467 13.567 1.00 92.00 78 VAL A CA 1
ATOM 621 C C . VAL A 1 78 ? -16.379 1.842 14.249 1.00 92.00 78 VAL A C 1
ATOM 623 O O . VAL A 1 78 ? -17.095 2.529 14.974 1.00 92.00 78 VAL A O 1
ATOM 626 N N . VAL A 1 79 ? -16.599 0.535 14.074 1.00 93.12 79 VAL A N 1
ATOM 627 C CA . VAL A 1 79 ? -17.674 -0.195 14.769 1.00 93.12 79 VAL A CA 1
ATOM 628 C C . VAL A 1 79 ? -17.458 -0.172 16.284 1.00 93.12 79 VAL A C 1
ATOM 630 O O . VAL A 1 79 ? -18.393 0.107 17.031 1.00 93.12 79 VAL A O 1
ATOM 633 N N . VAL A 1 80 ? -16.225 -0.405 16.738 1.00 90.88 80 VAL A N 1
ATOM 634 C CA . VAL A 1 80 ? -15.835 -0.320 18.155 1.00 90.88 80 VAL A CA 1
ATOM 635 C C . VAL A 1 80 ? -16.144 1.065 18.736 1.00 90.88 80 VAL A C 1
ATOM 637 O O . VAL A 1 80 ? -16.726 1.144 19.813 1.00 90.88 80 VAL A O 1
ATOM 640 N N . TRP A 1 81 ? -15.860 2.151 18.013 1.00 89.50 81 TRP A N 1
ATOM 641 C CA . TRP A 1 81 ? -16.224 3.508 18.446 1.00 89.50 81 TRP A CA 1
ATOM 642 C C . TRP A 1 81 ? -17.736 3.716 18.539 1.00 89.50 81 TRP A C 1
ATOM 644 O O . TRP A 1 81 ? -18.219 4.324 19.492 1.00 89.50 81 TRP A O 1
ATOM 654 N N . GLY A 1 82 ? -18.501 3.189 17.580 1.00 90.31 82 GLY A N 1
ATOM 655 C CA . GLY A 1 82 ? -19.964 3.222 17.645 1.00 90.31 82 GLY A CA 1
ATOM 656 C C . GLY A 1 82 ? -20.506 2.524 18.898 1.00 90.31 82 GLY A C 1
ATOM 657 O O . GLY A 1 82 ? -21.437 3.023 19.531 1.00 90.31 82 GLY A O 1
ATOM 658 N N . LEU A 1 83 ? -19.881 1.413 19.299 1.00 88.75 83 LEU A N 1
ATOM 659 C CA . LEU A 1 83 ? -20.212 0.707 20.538 1.00 88.75 83 LEU A CA 1
ATOM 660 C C . LEU A 1 83 ? -19.835 1.510 21.792 1.00 88.75 83 LEU A C 1
ATOM 662 O O . LEU A 1 83 ? -20.625 1.533 22.730 1.00 88.75 83 LEU A O 1
ATOM 666 N N . GLU A 1 84 ? -18.697 2.212 21.813 1.00 87.88 84 GLU A N 1
ATOM 667 C CA . GLU A 1 84 ? -18.323 3.097 22.935 1.00 87.88 84 GLU A CA 1
ATOM 668 C C . GLU A 1 84 ? -19.323 4.252 23.116 1.00 87.88 84 GLU A C 1
ATOM 670 O O . GLU A 1 84 ? -19.713 4.571 24.245 1.00 87.88 84 GLU A O 1
ATOM 675 N N . VAL A 1 85 ? -19.798 4.842 22.012 1.00 90.38 85 VAL A N 1
ATOM 676 C CA . VAL A 1 85 ? -20.854 5.869 22.039 1.00 90.38 85 VAL A CA 1
ATOM 677 C C . VAL A 1 85 ? -22.135 5.285 22.629 1.00 90.38 85 VAL A C 1
ATOM 679 O O . VAL A 1 85 ? -22.680 5.830 23.591 1.00 90.38 85 VAL A O 1
ATOM 682 N N . ALA A 1 86 ? -22.605 4.153 22.097 1.00 88.62 86 ALA A N 1
ATOM 683 C CA . ALA A 1 86 ? -23.814 3.491 22.582 1.00 88.62 86 ALA A CA 1
ATOM 684 C C . ALA A 1 86 ? -23.706 3.114 24.072 1.00 88.62 86 ALA A C 1
ATOM 686 O O . ALA A 1 86 ? -24.636 3.356 24.843 1.00 88.62 86 ALA A O 1
ATOM 687 N N . GLY A 1 87 ? -22.549 2.600 24.496 1.00 85.25 87 GLY A N 1
ATOM 688 C CA . GLY A 1 87 ? -22.239 2.294 25.891 1.00 85.25 87 GLY A CA 1
ATOM 689 C C . GLY A 1 87 ? -22.314 3.509 26.800 1.00 85.25 87 GLY A C 1
ATOM 690 O O . GLY A 1 87 ? -22.924 3.438 27.862 1.00 85.25 87 GLY A O 1
ATOM 691 N N . SER A 1 88 ? -21.777 4.646 26.360 1.00 88.38 88 SER A N 1
ATOM 692 C CA . SER A 1 88 ? -21.825 5.899 27.121 1.00 88.38 88 SER A CA 1
ATOM 693 C C . SER A 1 88 ? -23.265 6.363 27.365 1.00 88.38 88 SER A C 1
ATOM 695 O O . SER A 1 88 ? -23.612 6.756 28.480 1.00 88.38 88 SER A O 1
ATOM 697 N N . PHE A 1 89 ? -24.141 6.250 26.361 1.00 89.00 89 PHE A N 1
ATOM 698 C CA . PHE A 1 89 ? -25.567 6.547 26.526 1.00 89.00 89 PHE A CA 1
ATOM 699 C C . PHE A 1 89 ? -26.266 5.577 27.483 1.00 89.00 89 PHE A C 1
ATOM 701 O O . PHE A 1 89 ? -27.096 6.016 28.282 1.00 89.00 89 PHE A O 1
ATOM 708 N N . LEU A 1 90 ? -25.934 4.283 27.433 1.00 85.50 90 LEU A N 1
ATOM 709 C CA . LEU A 1 90 ? -26.480 3.285 28.356 1.00 85.50 90 LEU A CA 1
ATOM 710 C C . LEU A 1 90 ? -26.031 3.542 29.796 1.00 85.50 90 LEU A C 1
ATOM 712 O O . LEU A 1 90 ? -26.867 3.514 30.693 1.00 85.50 90 LEU A O 1
ATOM 716 N N . ILE A 1 91 ? -24.758 3.879 30.012 1.00 84.94 91 ILE A N 1
ATOM 717 C CA . ILE A 1 91 ? -24.227 4.235 31.334 1.00 84.94 91 ILE A CA 1
ATOM 718 C C . ILE A 1 91 ? -24.961 5.459 31.891 1.00 84.94 91 ILE A C 1
ATOM 720 O O . ILE A 1 91 ? -25.426 5.431 33.025 1.00 84.94 91 ILE A O 1
ATOM 724 N N . LEU A 1 92 ? -25.134 6.523 31.103 1.00 88.69 92 LEU A N 1
ATOM 725 C CA . LEU A 1 92 ? -25.833 7.731 31.565 1.00 88.69 92 LEU A CA 1
ATOM 726 C C . LEU A 1 92 ? -27.326 7.502 31.796 1.00 88.69 92 LEU A C 1
ATOM 728 O O . LEU A 1 92 ? -27.898 8.060 32.732 1.00 88.69 92 LEU A O 1
ATOM 732 N N . ARG A 1 93 ? -27.959 6.662 30.969 1.00 87.12 93 ARG A N 1
ATOM 733 C CA . ARG A 1 93 ? -29.331 6.204 31.201 1.00 87.12 93 ARG A CA 1
ATOM 734 C C . ARG A 1 93 ? -29.420 5.442 32.520 1.00 87.12 93 ARG A C 1
ATOM 736 O O . ARG A 1 93 ? -30.337 5.706 33.291 1.00 87.12 93 ARG A O 1
ATOM 743 N N . ALA A 1 94 ? -28.473 4.545 32.787 1.00 81.69 94 ALA A N 1
ATOM 744 C CA . ALA A 1 94 ? -28.416 3.812 34.040 1.00 81.69 94 ALA A CA 1
ATOM 745 C C . ALA A 1 94 ? -28.267 4.797 35.211 1.00 81.69 94 ALA A C 1
ATOM 747 O O . ALA A 1 94 ? -29.056 4.760 36.151 1.00 81.69 94 ALA A O 1
ATOM 748 N N . LEU A 1 95 ? -27.362 5.770 35.124 1.00 84.50 95 LEU A N 1
ATOM 749 C CA . LEU A 1 95 ? -27.165 6.804 36.150 1.00 84.50 95 LEU A CA 1
ATOM 750 C C . LEU A 1 95 ? -28.368 7.748 36.361 1.00 84.50 95 LEU A C 1
ATOM 752 O O . LEU A 1 95 ? -28.288 8.646 37.192 1.00 84.50 95 LEU A O 1
ATOM 756 N N . GLY A 1 96 ? -29.479 7.566 35.640 1.00 88.44 96 GLY A N 1
ATOM 757 C CA . GLY A 1 96 ? -30.701 8.345 35.833 1.00 88.44 96 GLY A CA 1
ATOM 758 C C . GLY A 1 96 ? -30.642 9.742 35.220 1.00 88.44 96 GLY A C 1
ATOM 759 O O . GLY A 1 96 ? -31.508 10.566 35.496 1.00 88.44 96 GLY A O 1
ATOM 760 N N . VAL A 1 97 ? -29.654 10.026 34.363 1.00 90.38 97 VAL A N 1
ATOM 761 C CA . VAL A 1 97 ? -29.550 11.326 33.686 1.00 90.38 97 VAL A CA 1
ATOM 762 C C . VAL A 1 97 ? -30.751 11.492 32.739 1.00 90.38 97 VAL A C 1
ATOM 764 O O . VAL A 1 97 ? -30.992 10.589 31.927 1.00 90.38 97 VAL A O 1
ATOM 767 N N . PRO A 1 98 ? -31.511 12.604 32.787 1.00 93.88 98 PRO A N 1
ATOM 768 C CA . PRO A 1 98 ? -32.626 12.860 31.870 1.00 93.88 98 PRO A CA 1
ATOM 769 C C . PRO A 1 98 ? -32.179 12.903 30.408 1.00 93.88 98 PRO A C 1
ATOM 771 O O . PRO A 1 98 ? -31.063 13.326 30.112 1.00 93.88 98 PRO A O 1
ATOM 774 N N . ALA A 1 99 ? -33.038 12.469 29.479 1.00 93.88 99 ALA A N 1
ATOM 775 C CA . ALA A 1 99 ? -32.673 12.317 28.068 1.00 93.88 99 ALA A CA 1
ATOM 776 C C . ALA A 1 99 ? -32.171 13.624 27.426 1.00 93.88 99 ALA A C 1
ATOM 778 O O . ALA A 1 99 ? -31.178 13.579 26.699 1.00 93.88 99 ALA A O 1
ATOM 779 N N . GLU A 1 100 ? -32.777 14.771 27.758 1.00 96.06 100 GLU A N 1
ATOM 780 C CA . GLU A 1 100 ? -32.342 16.093 27.279 1.00 96.06 100 GLU A CA 1
ATOM 781 C C . GLU A 1 100 ? -30.908 16.468 27.683 1.00 96.06 100 GLU A C 1
ATOM 783 O O . GLU A 1 100 ? -30.229 17.198 26.963 1.00 96.06 100 GLU A O 1
ATOM 788 N N . HIS A 1 101 ? -30.412 15.935 28.801 1.00 94.94 101 HIS A N 1
ATOM 789 C CA . HIS A 1 101 ? -29.092 16.258 29.338 1.00 94.94 101 HIS A CA 1
ATOM 790 C C . HIS A 1 101 ? -28.028 15.211 29.007 1.00 94.94 101 HIS A C 1
ATOM 792 O O . HIS A 1 101 ? -26.866 15.418 29.335 1.00 94.94 101 HIS A O 1
ATOM 798 N N . ARG A 1 102 ? -28.372 14.102 28.335 1.00 94.62 102 ARG A N 1
ATOM 799 C CA . ARG A 1 102 ? -27.417 13.033 27.985 1.00 94.62 102 ARG A CA 1
ATOM 800 C C . ARG A 1 102 ? -26.383 13.363 26.901 1.00 94.62 102 ARG A C 1
ATOM 802 O O . ARG A 1 102 ? -25.289 12.822 27.022 1.00 94.62 102 ARG A O 1
ATOM 809 N N . PRO A 1 103 ? -26.636 14.164 25.845 1.00 93.38 103 PRO A N 1
ATOM 810 C CA . PRO A 1 103 ? -25.735 14.176 24.688 1.00 93.38 103 PRO A CA 1
ATOM 811 C C . PRO A 1 103 ? -24.346 14.746 25.004 1.00 93.38 103 PRO A C 1
ATOM 813 O O . PRO A 1 103 ? -23.344 14.164 24.596 1.00 93.38 103 PRO A O 1
ATOM 816 N N . LEU A 1 104 ? -24.268 15.836 25.777 1.00 93.06 104 LEU A N 1
ATOM 817 C CA . LEU A 1 104 ? -22.995 16.434 26.197 1.00 93.06 104 LEU A CA 1
ATOM 818 C C . LEU A 1 104 ? -22.156 15.508 27.101 1.00 93.06 104 LEU A C 1
ATOM 820 O O . LEU A 1 104 ? -21.002 15.247 26.753 1.00 93.06 104 LEU A O 1
ATOM 824 N N . PRO A 1 105 ? -22.681 14.963 28.217 1.00 90.50 105 PRO A N 1
ATOM 825 C CA . PRO A 1 105 ? -21.926 14.022 29.034 1.00 90.50 105 PRO A CA 1
ATOM 826 C C . PRO A 1 105 ? -21.645 12.707 28.299 1.00 90.50 105 PRO A C 1
ATOM 828 O O . PRO A 1 105 ? -20.596 12.117 28.537 1.00 90.50 105 PRO A O 1
ATOM 831 N N . ALA A 1 106 ? -22.512 12.256 27.381 1.00 89.19 106 ALA A N 1
ATOM 832 C CA . ALA A 1 106 ? -22.256 11.054 26.581 1.00 89.19 106 ALA A CA 1
ATOM 833 C C . ALA A 1 106 ? -21.058 11.267 25.660 1.00 89.19 106 ALA A C 1
ATOM 835 O O . ALA A 1 106 ? -20.182 10.408 25.584 1.00 89.19 106 ALA A O 1
ATOM 836 N N . LEU A 1 107 ? -20.989 12.428 25.005 1.00 89.81 107 LEU A N 1
ATOM 837 C CA . LEU A 1 107 ? -19.853 12.813 24.177 1.00 89.81 107 LEU A CA 1
ATOM 838 C C . LEU A 1 107 ? -18.572 12.914 25.013 1.00 89.81 107 LEU A C 1
ATOM 840 O O . LEU A 1 107 ? -17.552 12.353 24.621 1.00 89.81 107 LEU A O 1
ATOM 844 N N . ALA A 1 108 ? -18.625 13.573 26.174 1.00 90.38 108 ALA A N 1
ATOM 845 C CA . ALA A 1 108 ? -17.477 13.696 27.072 1.00 90.38 108 ALA A CA 1
ATOM 846 C C . ALA A 1 108 ? -16.973 12.324 27.552 1.00 90.38 108 ALA A C 1
ATOM 848 O O . ALA A 1 108 ? -15.773 12.055 27.496 1.00 90.38 108 ALA A O 1
ATOM 849 N N . LEU A 1 109 ? -17.886 11.435 27.954 1.00 86.25 109 LEU A N 1
ATOM 850 C CA . LEU A 1 109 ? -17.566 10.072 28.373 1.00 86.25 109 LEU A CA 1
ATOM 851 C C . LEU A 1 109 ? -16.988 9.250 27.217 1.00 86.25 109 LEU A C 1
ATOM 853 O O . LEU A 1 109 ? -15.973 8.585 27.394 1.00 86.25 109 LEU A O 1
ATOM 857 N N . THR A 1 110 ? -17.565 9.359 26.019 1.00 87.25 110 THR A N 1
ATOM 858 C CA . THR A 1 110 ? -17.040 8.695 24.817 1.00 87.25 110 THR A CA 1
ATOM 859 C C . THR A 1 110 ? -15.620 9.172 24.512 1.00 87.25 110 THR A C 1
ATOM 861 O O . THR A 1 110 ? -14.734 8.358 24.285 1.00 87.25 110 THR A O 1
ATOM 864 N N . LEU A 1 111 ? -15.360 10.482 24.537 1.00 88.19 111 LEU A N 1
ATOM 865 C CA . LEU A 1 111 ? -14.021 11.024 24.290 1.00 88.19 111 LEU A CA 1
ATOM 866 C C . LEU A 1 111 ? -13.014 10.569 25.352 1.00 88.19 111 LEU A C 1
ATOM 868 O O . LEU A 1 111 ? -11.874 10.255 25.008 1.00 88.19 111 LEU A O 1
ATOM 872 N N . ALA A 1 112 ? -13.430 10.490 26.619 1.00 86.12 112 ALA A N 1
ATOM 873 C CA . ALA A 1 112 ? -12.605 9.946 27.694 1.00 86.12 112 ALA A CA 1
ATOM 874 C C . ALA A 1 112 ? -12.283 8.460 27.462 1.00 86.12 112 ALA A C 1
ATOM 876 O O . ALA A 1 112 ? -11.127 8.062 27.597 1.00 86.12 112 ALA A O 1
ATOM 877 N N . MET A 1 113 ? -13.272 7.666 27.040 1.00 83.06 113 MET A N 1
ATOM 878 C CA . MET A 1 113 ? -13.111 6.254 26.678 1.00 83.06 113 MET A CA 1
ATOM 879 C C . MET A 1 113 ? -12.161 6.074 25.494 1.00 83.06 113 MET A C 1
ATOM 881 O O . MET A 1 113 ? -11.187 5.337 25.605 1.00 83.06 113 MET A O 1
ATOM 885 N N . ILE A 1 114 ? -12.352 6.826 24.407 1.00 82.81 114 ILE A N 1
ATOM 886 C CA . ILE A 1 114 ? -11.449 6.829 23.247 1.00 82.81 114 ILE A CA 1
ATOM 887 C C . ILE A 1 114 ? -10.029 7.222 23.672 1.00 82.81 114 ILE A C 1
ATOM 889 O O . ILE A 1 114 ? -9.052 6.615 23.226 1.00 82.81 114 ILE A O 1
ATOM 893 N N . GLY A 1 115 ? -9.896 8.241 24.527 1.00 83.75 115 GLY A N 1
ATOM 894 C CA . GLY A 1 115 ? -8.617 8.682 25.079 1.00 83.75 115 GLY A CA 1
ATOM 895 C C . GLY A 1 115 ? -7.927 7.570 25.865 1.00 83.75 115 GLY A C 1
ATOM 896 O O . GLY A 1 115 ? -6.755 7.281 25.618 1.00 83.75 115 GLY A O 1
ATOM 897 N N . LEU A 1 116 ? -8.666 6.889 26.740 1.00 80.50 116 LEU A N 1
ATOM 898 C CA . LEU A 1 116 ? -8.180 5.745 27.502 1.00 80.50 116 LEU A CA 1
ATOM 899 C C . LEU A 1 116 ? -7.768 4.598 26.573 1.00 80.50 116 LEU A C 1
ATOM 901 O O . LEU A 1 116 ? -6.657 4.085 26.696 1.00 80.50 116 LEU A O 1
ATOM 905 N N . THR A 1 117 ? -8.601 4.243 25.595 1.00 79.44 117 THR A N 1
ATOM 906 C CA . THR A 1 117 ? -8.308 3.223 24.581 1.00 79.44 117 THR A CA 1
ATOM 907 C C . THR A 1 117 ? -7.026 3.569 23.819 1.00 79.44 117 THR A C 1
ATOM 909 O O . THR A 1 117 ? -6.145 2.721 23.681 1.00 79.44 117 THR A O 1
ATOM 912 N N . LYS A 1 118 ? -6.834 4.830 23.410 1.00 81.12 118 LYS A N 1
ATOM 913 C CA . LYS A 1 118 ? -5.591 5.291 22.769 1.00 81.12 118 LYS A CA 1
ATOM 914 C C . LYS A 1 118 ? -4.371 5.191 23.678 1.00 81.12 118 LYS A C 1
ATOM 916 O O . LYS A 1 118 ? -3.337 4.709 23.224 1.00 81.12 118 LYS A O 1
ATOM 921 N N . VAL A 1 119 ? -4.468 5.627 24.934 1.00 81.75 119 VAL A N 1
ATOM 922 C CA . VAL A 1 119 ? -3.372 5.507 25.914 1.00 81.75 119 VAL A CA 1
ATOM 923 C C . VAL A 1 119 ? -3.023 4.038 26.139 1.00 81.75 119 VAL A C 1
ATOM 925 O O . VAL A 1 119 ? -1.846 3.683 26.168 1.00 81.75 119 VAL A O 1
ATOM 928 N N . THR A 1 120 ? -4.034 3.171 26.211 1.00 76.38 120 THR A N 1
ATOM 929 C CA . THR A 1 120 ? -3.860 1.719 26.306 1.00 76.38 120 THR A CA 1
ATOM 930 C C . THR A 1 120 ? -3.096 1.192 25.100 1.00 76.38 120 THR A C 1
ATOM 932 O O . THR A 1 120 ? -2.083 0.519 25.252 1.00 76.38 120 THR A O 1
ATOM 935 N N . VAL A 1 121 ? -3.521 1.527 23.883 1.00 76.06 121 VAL A N 1
ATOM 936 C CA . VAL A 1 121 ? -2.842 1.098 22.653 1.00 76.06 121 VAL A CA 1
ATOM 937 C C . VAL A 1 121 ? -1.402 1.625 22.606 1.00 76.06 121 VAL A C 1
ATOM 939 O O . VAL A 1 121 ? -0.480 0.871 22.305 1.00 76.06 121 VAL A O 1
ATOM 942 N N . ALA A 1 122 ? -1.168 2.885 22.972 1.00 78.62 122 ALA A N 1
ATOM 943 C CA . ALA A 1 122 ? 0.167 3.481 22.984 1.00 78.62 122 ALA A CA 1
ATOM 944 C C . ALA A 1 122 ? 1.101 2.805 24.001 1.00 78.62 122 ALA A C 1
ATOM 946 O O . ALA A 1 122 ? 2.225 2.450 23.660 1.00 78.62 122 ALA A O 1
ATOM 947 N N . ALA A 1 123 ? 0.623 2.551 25.223 1.00 76.06 123 ALA A N 1
ATOM 948 C CA . ALA A 1 123 ? 1.392 1.874 26.270 1.00 76.06 123 ALA A CA 1
ATOM 949 C C . ALA A 1 123 ? 1.703 0.403 25.941 1.00 76.06 123 ALA A C 1
ATOM 951 O O . ALA A 1 123 ? 2.579 -0.210 26.554 1.00 76.06 123 ALA A O 1
ATOM 952 N N . THR A 1 124 ? 0.966 -0.180 24.996 1.00 70.62 124 THR A N 1
ATOM 953 C CA . THR A 1 124 ? 1.061 -1.596 24.628 1.00 70.62 124 THR A CA 1
ATOM 954 C C . THR A 1 124 ? 1.769 -1.841 23.309 1.00 70.62 124 THR A C 1
ATOM 956 O O . THR A 1 124 ? 2.264 -2.950 23.079 1.00 70.62 124 THR A O 1
ATOM 959 N N . SER A 1 125 ? 1.876 -0.807 22.480 1.00 70.44 125 SER A N 1
ATOM 960 C CA . SER A 1 125 ? 2.663 -0.809 21.258 1.00 70.44 125 SER A CA 1
ATOM 961 C C . SER A 1 125 ? 4.136 -0.960 21.624 1.00 70.44 125 SER A C 1
ATOM 963 O O . SER A 1 125 ? 4.751 -0.064 22.197 1.00 70.44 125 SER A O 1
ATOM 965 N N . THR A 1 126 ? 4.713 -2.125 21.332 1.00 66.75 126 THR A N 1
ATOM 966 C CA . THR A 1 126 ? 6.165 -2.297 21.429 1.00 66.75 126 THR A CA 1
ATOM 967 C C . THR A 1 126 ? 6.790 -1.369 20.391 1.00 66.75 126 THR A C 1
ATOM 969 O O . THR A 1 126 ? 6.320 -1.396 19.251 1.00 66.75 126 THR A O 1
ATOM 972 N N . PRO A 1 127 ? 7.795 -0.542 20.738 1.00 70.00 127 PRO A N 1
ATOM 973 C CA . PRO A 1 127 ? 8.472 0.277 19.744 1.00 70.00 127 PRO A CA 1
ATOM 974 C C . PRO A 1 127 ? 8.956 -0.658 18.641 1.00 70.00 127 PRO A C 1
ATOM 976 O O . PRO A 1 127 ? 9.708 -1.596 18.922 1.00 70.00 127 PRO A O 1
ATOM 979 N N . SER A 1 128 ? 8.457 -0.456 17.416 1.00 61.62 128 SER A N 1
ATOM 980 C CA . SER A 1 128 ? 8.976 -1.169 16.254 1.00 61.62 128 SER A CA 1
ATOM 981 C C . SER A 1 128 ? 10.471 -0.934 16.261 1.00 61.62 128 SER A C 1
ATOM 983 O O . SER A 1 128 ? 10.918 0.209 16.157 1.00 61.62 128 SER A O 1
ATOM 985 N N . GLN A 1 129 ? 11.229 -2.006 16.481 1.00 61.91 129 GLN A N 1
ATOM 986 C CA . GLN A 1 129 ? 12.675 -1.948 16.410 1.00 61.91 129 GLN A CA 1
ATOM 987 C C . GLN A 1 129 ? 12.982 -1.344 15.036 1.00 61.91 129 GLN A C 1
ATOM 989 O O . GLN A 1 129 ? 12.470 -1.881 14.047 1.00 61.91 129 GLN A O 1
ATOM 994 N N . PRO A 1 130 ? 13.677 -0.192 14.964 1.00 58.81 130 PRO A N 1
ATOM 995 C CA . PRO A 1 130 ? 13.960 0.438 13.687 1.00 58.81 130 PRO A CA 1
ATOM 996 C C . PRO A 1 130 ? 14.603 -0.628 12.816 1.00 58.81 130 PRO A C 1
ATOM 998 O O . PRO A 1 130 ? 15.539 -1.293 13.266 1.00 58.81 130 PRO A O 1
ATOM 1001 N N . ALA A 1 131 ? 14.019 -0.859 11.637 1.00 60.91 131 ALA A N 1
ATOM 1002 C CA . ALA A 1 131 ? 14.558 -1.814 10.688 1.00 60.91 131 ALA A CA 1
ATOM 1003 C C . ALA A 1 131 ? 16.042 -1.484 10.553 1.00 60.91 131 ALA A C 1
ATOM 1005 O O . ALA A 1 131 ? 16.379 -0.354 10.190 1.00 60.91 131 ALA A O 1
ATOM 1006 N N . VAL A 1 132 ? 16.905 -2.417 10.966 1.00 61.81 132 VAL A N 1
ATOM 1007 C CA . VAL A 1 132 ? 18.348 -2.245 10.832 1.00 61.81 132 VAL A CA 1
ATOM 1008 C C . VAL A 1 132 ? 18.554 -1.918 9.358 1.00 61.81 132 VAL A C 1
ATOM 1010 O O . VAL A 1 132 ? 18.103 -2.717 8.531 1.00 61.81 132 VAL A O 1
ATOM 1013 N N . PRO A 1 133 ? 19.080 -0.726 9.017 1.00 56.78 133 PRO A N 1
ATOM 1014 C CA . PRO A 1 133 ? 19.262 -0.360 7.629 1.00 56.78 133 PRO A CA 1
ATOM 1015 C C . PRO A 1 133 ? 20.092 -1.470 7.010 1.00 56.78 133 PRO A C 1
ATOM 1017 O O . PRO A 1 133 ? 21.205 -1.736 7.465 1.00 56.78 133 PRO A O 1
ATOM 1020 N N . VAL A 1 134 ? 19.496 -2.174 6.046 1.00 67.62 134 VAL A N 1
ATOM 1021 C CA . VAL A 1 134 ? 20.245 -3.105 5.214 1.00 67.62 134 VAL A CA 1
ATOM 1022 C C . VAL A 1 134 ? 21.354 -2.239 4.627 1.00 67.62 134 VAL A C 1
ATOM 1024 O O . VAL A 1 134 ? 21.018 -1.207 4.028 1.00 67.62 134 VAL A O 1
ATOM 1027 N N . PRO A 1 135 ? 22.637 -2.534 4.916 1.00 67.75 135 PRO A N 1
ATOM 1028 C CA . PRO A 1 135 ? 23.723 -1.768 4.333 1.00 67.75 135 PRO A CA 1
ATOM 1029 C C . PRO A 1 135 ? 23.469 -1.712 2.824 1.00 67.75 135 PRO A C 1
ATOM 1031 O O . PRO A 1 135 ? 22.982 -2.707 2.277 1.00 67.75 135 PRO A O 1
ATOM 1034 N N . PRO A 1 136 ? 23.659 -0.546 2.180 1.00 67.56 136 PRO A N 1
ATOM 1035 C CA . PRO A 1 136 ? 23.513 -0.462 0.735 1.00 67.56 136 PRO A CA 1
ATOM 1036 C C . PRO A 1 136 ? 24.309 -1.621 0.143 1.00 67.56 136 PRO A C 1
ATOM 1038 O O . PRO A 1 136 ? 25.441 -1.839 0.569 1.00 67.56 136 PRO A O 1
ATOM 1041 N N . ASP A 1 137 ? 23.677 -2.408 -0.730 1.00 57.81 137 ASP A N 1
ATOM 1042 C CA . ASP A 1 137 ? 24.396 -3.388 -1.532 1.00 57.81 137 ASP A CA 1
ATOM 1043 C C . ASP A 1 137 ? 25.498 -2.595 -2.234 1.00 57.81 137 ASP A C 1
ATOM 1045 O O . ASP A 1 137 ? 25.217 -1.827 -3.156 1.00 57.81 137 ASP A O 1
ATOM 1049 N N . ASP A 1 138 ? 26.719 -2.673 -1.705 1.00 64.19 138 ASP A N 1
ATOM 1050 C CA . ASP A 1 138 ? 27.891 -2.132 -2.360 1.00 64.19 138 ASP A CA 1
ATOM 1051 C C . ASP A 1 138 ? 27.940 -2.863 -3.698 1.00 64.19 138 ASP A C 1
ATOM 1053 O O . ASP A 1 138 ? 28.137 -4.083 -3.738 1.00 64.19 138 ASP A O 1
ATOM 1057 N N . ASP A 1 139 ? 27.635 -2.130 -4.774 1.00 55.16 139 ASP A N 1
ATOM 1058 C CA . ASP A 1 139 ? 27.656 -2.652 -6.132 1.00 55.16 139 ASP A CA 1
ATOM 1059 C C . ASP A 1 139 ? 28.969 -3.433 -6.294 1.00 55.16 139 ASP A C 1
ATOM 1061 O O . ASP A 1 139 ? 30.041 -2.862 -6.060 1.00 55.16 139 ASP A O 1
ATOM 1065 N N . PRO A 1 140 ? 28.925 -4.737 -6.626 1.00 56.00 140 PRO A N 1
ATOM 1066 C CA . PRO A 1 140 ? 30.136 -5.528 -6.736 1.00 56.00 140 PRO A CA 1
ATOM 1067 C C . PRO A 1 140 ? 31.037 -4.855 -7.766 1.00 56.00 140 PRO A C 1
ATOM 1069 O O . PRO A 1 140 ? 30.641 -4.695 -8.923 1.00 56.00 140 PRO A O 1
ATOM 1072 N N . GLU A 1 141 ? 32.229 -4.428 -7.334 1.00 58.91 141 GLU A N 1
ATOM 1073 C CA . GLU A 1 141 ? 33.209 -3.811 -8.220 1.00 58.91 141 GLU A CA 1
ATOM 1074 C C . GLU A 1 141 ? 33.356 -4.676 -9.486 1.00 58.91 141 GLU A C 1
ATOM 1076 O O . GLU A 1 141 ? 33.660 -5.875 -9.389 1.00 58.91 141 GLU A O 1
ATOM 1081 N N . PRO A 1 142 ? 33.137 -4.108 -10.685 1.00 53.88 142 PRO A N 1
ATOM 1082 C CA . PRO A 1 142 ? 33.237 -4.842 -11.935 1.00 53.88 142 PRO A CA 1
ATOM 1083 C C . PRO A 1 142 ? 34.719 -5.078 -12.249 1.00 53.88 142 PRO A C 1
ATOM 1085 O O . PRO A 1 142 ? 35.324 -4.350 -13.030 1.00 53.88 142 PRO A O 1
ATOM 1088 N N . GLY A 1 143 ? 35.340 -6.068 -11.604 1.00 50.53 143 GLY A N 1
ATOM 1089 C CA . GLY A 1 143 ? 36.777 -6.291 -11.781 1.00 50.53 143 GLY A CA 1
ATOM 1090 C C . GLY A 1 143 ? 37.389 -7.568 -11.215 1.00 50.53 143 GLY A C 1
ATOM 1091 O O . GLY A 1 143 ? 38.522 -7.870 -11.579 1.00 50.53 143 GLY A O 1
ATOM 1092 N N . ALA A 1 144 ? 36.692 -8.350 -10.387 1.00 45.97 144 ALA A N 1
ATOM 1093 C CA . ALA A 1 144 ? 37.270 -9.558 -9.790 1.00 45.97 144 ALA A CA 1
ATOM 1094 C C . ALA A 1 144 ? 36.731 -10.853 -10.438 1.00 45.97 144 ALA A C 1
ATOM 1096 O O . ALA A 1 144 ? 35.703 -11.385 -10.009 1.00 45.97 144 ALA A O 1
ATOM 1097 N N . PRO A 1 145 ? 37.409 -11.420 -11.454 1.00 49.22 145 PRO A N 1
ATOM 1098 C CA . PRO A 1 145 ? 37.126 -12.767 -11.928 1.00 49.22 145 PRO A CA 1
ATOM 1099 C C . PRO A 1 145 ? 37.680 -13.780 -10.917 1.00 49.22 145 PRO A C 1
ATOM 1101 O O . PRO A 1 145 ? 38.842 -14.168 -10.988 1.00 49.22 145 PRO A O 1
ATOM 1104 N N . GLY A 1 146 ? 36.858 -14.210 -9.958 1.00 47.12 146 GLY A N 1
ATOM 1105 C CA . GLY A 1 146 ? 37.225 -15.330 -9.084 1.00 47.12 146 GLY A CA 1
ATOM 1106 C C . GLY A 1 146 ? 36.703 -15.259 -7.657 1.00 47.12 146 GLY A C 1
ATOM 1107 O O . GLY A 1 146 ? 37.491 -15.275 -6.723 1.00 47.12 146 GLY A O 1
ATOM 1108 N N . ALA A 1 147 ? 35.386 -15.244 -7.469 1.00 43.00 147 ALA A N 1
ATOM 1109 C CA . ALA A 1 147 ? 34.783 -15.642 -6.197 1.00 43.00 147 ALA A CA 1
ATOM 1110 C C . ALA A 1 147 ? 33.397 -16.241 -6.457 1.00 43.00 147 ALA A C 1
ATOM 1112 O O . ALA A 1 147 ? 32.356 -15.680 -6.126 1.00 43.00 147 ALA A O 1
ATOM 1113 N N . ALA A 1 148 ? 33.398 -17.402 -7.110 1.00 52.25 148 ALA A N 1
ATOM 1114 C CA . ALA A 1 148 ? 32.278 -18.322 -7.024 1.00 52.25 148 ALA A CA 1
ATOM 1115 C C . ALA A 1 148 ? 32.038 -18.689 -5.547 1.00 52.25 148 ALA A C 1
ATOM 1117 O O . ALA A 1 148 ? 32.990 -18.839 -4.782 1.00 52.25 148 ALA A O 1
ATOM 1118 N N . ALA A 1 149 ? 30.763 -18.882 -5.203 1.00 50.12 149 ALA A N 1
ATOM 1119 C CA . ALA A 1 149 ? 30.221 -19.175 -3.874 1.00 50.12 149 ALA A CA 1
ATOM 1120 C C . ALA A 1 149 ? 29.936 -17.945 -2.992 1.00 50.12 149 ALA A C 1
ATOM 1122 O O . ALA A 1 149 ? 30.452 -17.809 -1.882 1.00 50.12 149 ALA A O 1
ATOM 1123 N N . SER A 1 150 ? 28.991 -17.116 -3.453 1.00 43.38 150 SER A N 1
ATOM 1124 C CA . SER A 1 150 ? 28.052 -16.445 -2.547 1.00 43.38 150 SER A CA 1
ATOM 1125 C C . SER A 1 150 ? 27.429 -17.519 -1.645 1.00 43.38 150 SER A C 1
ATOM 1127 O O . SER A 1 150 ? 26.567 -18.298 -2.058 1.00 43.38 150 SER A O 1
ATOM 1129 N N . LYS A 1 151 ? 27.996 -17.644 -0.439 1.00 42.62 151 LYS A N 1
ATOM 1130 C CA . LYS A 1 151 ? 27.432 -18.388 0.684 1.00 42.62 151 LYS A CA 1
ATOM 1131 C C . LYS A 1 151 ? 26.005 -17.899 0.851 1.00 42.62 151 LYS A C 1
ATOM 1133 O O . LYS A 1 151 ? 25.775 -16.700 0.953 1.00 42.62 151 LYS A O 1
ATOM 1138 N N . GLY A 1 152 ? 25.093 -18.864 0.788 1.00 44.19 152 GLY A N 1
ATOM 1139 C CA . GLY A 1 152 ? 23.668 -18.648 0.660 1.00 44.19 152 GLY A CA 1
ATOM 1140 C C . GLY A 1 152 ? 23.157 -17.544 1.569 1.00 44.19 152 GLY A C 1
ATOM 1141 O O . GLY A 1 152 ? 23.521 -17.488 2.740 1.00 44.19 152 GLY A O 1
ATOM 1142 N N . SER A 1 153 ? 22.294 -16.715 0.980 1.00 45.97 153 SER A N 1
ATOM 1143 C CA . SER A 1 153 ? 21.139 -16.106 1.630 1.00 45.97 153 SER A CA 1
ATOM 1144 C C . SER A 1 153 ? 20.913 -16.713 3.012 1.00 45.97 153 SER A C 1
ATOM 1146 O O . SER A 1 153 ? 20.382 -17.828 3.112 1.00 45.97 153 SER A O 1
ATOM 1148 N N . ASP A 1 154 ? 21.375 -16.019 4.053 1.00 38.53 154 ASP A N 1
ATOM 1149 C CA . ASP A 1 154 ? 21.120 -16.441 5.419 1.00 38.53 154 ASP A CA 1
ATOM 1150 C C . ASP A 1 154 ? 19.611 -16.671 5.521 1.00 38.53 154 ASP A C 1
ATOM 1152 O O . ASP A 1 154 ? 18.829 -15.771 5.184 1.00 38.53 154 ASP A O 1
ATOM 1156 N N . PRO A 1 155 ? 19.171 -17.895 5.864 1.00 45.56 155 PRO A N 1
ATOM 1157 C CA . PRO A 1 155 ? 17.765 -18.225 5.869 1.00 45.56 155 PRO A CA 1
ATOM 1158 C C . PRO A 1 155 ? 17.127 -17.273 6.858 1.00 45.56 155 PRO A C 1
ATOM 1160 O O . PRO A 1 155 ? 17.434 -17.384 8.044 1.00 45.56 155 PRO A O 1
ATOM 1163 N N . VAL A 1 156 ? 16.305 -16.343 6.340 1.00 52.16 156 VAL A N 1
ATOM 1164 C CA . VAL A 1 156 ? 15.402 -15.438 7.063 1.00 52.16 156 VAL A CA 1
ATOM 1165 C C . VAL A 1 156 ? 15.240 -15.980 8.462 1.00 52.16 156 VAL A C 1
ATOM 1167 O O . VAL A 1 156 ? 14.544 -16.985 8.636 1.00 52.16 156 VAL A O 1
ATOM 1170 N N . ALA A 1 157 ? 16.031 -15.418 9.388 1.00 45.31 157 ALA A N 1
ATOM 1171 C CA . ALA A 1 157 ? 16.301 -16.022 10.679 1.00 45.31 157 ALA A CA 1
ATOM 1172 C C . ALA A 1 157 ? 14.968 -16.491 11.242 1.00 45.31 157 ALA A C 1
ATOM 1174 O O . ALA A 1 157 ? 14.091 -15.664 11.510 1.00 45.31 157 ALA A O 1
ATOM 1175 N N . ARG A 1 158 ? 14.782 -17.820 11.294 1.00 45.59 158 ARG A N 1
ATOM 1176 C CA . ARG A 1 158 ? 13.562 -18.459 11.783 1.00 45.59 158 ARG A CA 1
ATOM 1177 C C . ARG A 1 158 ? 13.406 -17.990 13.218 1.00 45.59 158 ARG A C 1
ATOM 1179 O O . ARG A 1 158 ? 13.980 -18.585 14.127 1.00 45.59 158 ARG A O 1
ATOM 1186 N N . ARG A 1 159 ? 12.695 -16.873 13.413 1.00 49.91 159 ARG A N 1
ATOM 1187 C CA . ARG A 1 159 ? 12.367 -16.351 14.735 1.00 49.91 159 ARG A CA 1
ATOM 1188 C C . ARG A 1 159 ? 11.736 -17.525 15.470 1.00 49.91 159 ARG A C 1
ATOM 1190 O O . ARG A 1 159 ? 10.761 -18.082 14.958 1.00 49.91 159 ARG A O 1
ATOM 1197 N N . PRO A 1 160 ? 12.324 -17.967 16.589 1.00 45.78 160 PRO A N 1
ATOM 1198 C CA . PRO A 1 160 ? 11.880 -19.181 17.234 1.00 45.78 160 PRO A CA 1
ATOM 1199 C C . PRO A 1 160 ? 10.405 -19.004 17.596 1.00 45.78 160 PRO A C 1
ATOM 1201 O O . PRO A 1 160 ? 10.013 -18.008 18.208 1.00 45.78 160 PRO A O 1
ATOM 1204 N N . LEU A 1 161 ? 9.577 -19.970 17.187 1.00 49.25 161 LEU A N 1
ATOM 1205 C CA . LEU A 1 161 ? 8.136 -19.994 17.460 1.00 49.25 161 LEU A CA 1
ATOM 1206 C C . LEU A 1 161 ? 7.828 -19.940 18.973 1.00 49.25 161 LEU A C 1
ATOM 1208 O O . LEU A 1 161 ? 6.692 -19.690 19.359 1.00 49.25 161 LEU A O 1
ATOM 1212 N N . SER A 1 162 ? 8.835 -20.098 19.840 1.00 45.00 162 SER A N 1
ATOM 1213 C CA . SER A 1 162 ? 8.739 -19.882 21.286 1.00 45.00 162 SER A CA 1
ATOM 1214 C C . SER A 1 162 ? 8.488 -18.421 21.696 1.00 45.00 162 SER A C 1
ATOM 1216 O O . SER A 1 162 ? 8.074 -18.183 22.827 1.00 45.00 162 SER A O 1
ATOM 1218 N N . ALA A 1 163 ? 8.643 -17.442 20.796 1.00 48.12 163 ALA A N 1
ATOM 1219 C CA . ALA A 1 163 ? 8.267 -16.046 21.052 1.00 48.12 163 ALA A CA 1
ATOM 1220 C C . ALA A 1 163 ? 6.753 -15.762 20.901 1.00 48.12 163 ALA A C 1
ATOM 1222 O O . ALA A 1 163 ? 6.311 -14.649 21.179 1.00 48.12 163 ALA A O 1
ATOM 1223 N N . LEU A 1 164 ? 5.943 -16.738 20.466 1.00 48.62 164 LEU A N 1
ATOM 1224 C CA . LEU A 1 164 ? 4.496 -16.568 20.247 1.00 48.62 164 LEU A CA 1
ATOM 1225 C C . LEU A 1 164 ? 3.628 -16.767 21.500 1.00 48.62 164 LEU A C 1
ATOM 1227 O O . LEU A 1 164 ? 2.434 -16.483 21.441 1.00 48.62 164 LEU A O 1
ATOM 1231 N N . ALA A 1 165 ? 4.179 -17.247 22.618 1.00 45.47 165 ALA A N 1
ATOM 1232 C CA . ALA A 1 165 ? 3.356 -17.750 23.724 1.00 45.47 165 ALA A CA 1
ATOM 1233 C C . ALA A 1 165 ? 3.266 -16.842 24.960 1.00 45.47 165 ALA A C 1
ATOM 1235 O O . ALA A 1 165 ? 2.425 -17.084 25.824 1.00 45.47 165 ALA A O 1
ATOM 1236 N N . THR A 1 166 ? 4.060 -15.776 25.069 1.00 50.09 166 THR A N 1
ATOM 1237 C CA . THR A 1 166 ? 3.844 -14.787 26.130 1.00 50.09 166 THR A CA 1
ATOM 1238 C C . THR A 1 166 ? 2.889 -13.729 25.613 1.00 50.09 166 THR A C 1
ATOM 1240 O O . THR A 1 166 ? 3.293 -12.696 25.086 1.00 50.09 166 THR A O 1
ATOM 1243 N N . ILE A 1 167 ? 1.584 -13.986 25.765 1.00 59.06 167 ILE A N 1
ATOM 1244 C CA . ILE A 1 167 ? 0.591 -12.911 25.724 1.00 59.06 167 ILE A CA 1
ATOM 1245 C C . ILE A 1 167 ? 1.085 -11.890 26.750 1.00 59.06 167 ILE A C 1
ATOM 1247 O O . ILE A 1 167 ? 1.156 -12.226 27.935 1.00 59.06 167 ILE A O 1
ATOM 1251 N N . PRO A 1 168 ? 1.501 -10.683 26.338 1.00 69.06 168 PRO A N 1
ATOM 1252 C CA . PRO A 1 168 ? 2.023 -9.714 27.278 1.00 69.06 168 PRO A CA 1
ATOM 1253 C C . PRO A 1 168 ? 0.845 -9.284 28.144 1.00 69.06 168 PRO A C 1
ATOM 1255 O O . PRO A 1 168 ? 0.062 -8.424 27.758 1.00 69.06 168 PRO A O 1
ATOM 1258 N N . LEU A 1 169 ? 0.695 -9.921 29.304 1.00 69.69 169 LEU A N 1
ATOM 1259 C CA . LEU A 1 169 ? -0.405 -9.719 30.250 1.00 69.69 169 LEU A CA 1
ATOM 1260 C C . LEU A 1 169 ? -0.510 -8.237 30.643 1.00 69.69 169 LEU A C 1
ATOM 1262 O O . LEU A 1 169 ? -1.595 -7.687 30.812 1.00 69.69 169 LEU A O 1
ATOM 1266 N N . ARG A 1 170 ? 0.641 -7.554 30.612 1.00 72.94 170 ARG A N 1
ATOM 1267 C CA . ARG A 1 170 ? 0.780 -6.103 30.726 1.00 72.94 170 ARG A CA 1
ATOM 1268 C C . ARG A 1 170 ? -0.093 -5.313 29.744 1.00 72.94 170 ARG A C 1
ATOM 1270 O O . ARG A 1 170 ? -0.549 -4.235 30.102 1.00 72.94 170 ARG A O 1
ATOM 1277 N N . ARG A 1 171 ? -0.361 -5.838 28.542 1.00 69.81 171 ARG A N 1
ATOM 1278 C CA . ARG A 1 171 ? -1.206 -5.177 27.538 1.00 69.81 171 ARG A CA 1
ATOM 1279 C C . ARG A 1 171 ? -2.689 -5.172 27.873 1.00 69.81 171 ARG A C 1
ATOM 1281 O O . ARG A 1 171 ? -3.411 -4.309 27.390 1.00 69.81 171 ARG A O 1
ATOM 1288 N N . TYR A 1 172 ? -3.122 -6.090 28.725 1.00 76.25 172 TYR A N 1
ATOM 1289 C CA . TYR A 1 172 ? -4.518 -6.208 29.120 1.00 76.25 172 TYR A CA 1
ATOM 1290 C C . TYR A 1 172 ? -4.783 -5.664 30.526 1.00 76.25 172 TYR A C 1
ATOM 1292 O O . TYR A 1 172 ? -5.936 -5.578 30.922 1.00 76.25 172 TYR A O 1
ATOM 1300 N N . LEU A 1 173 ? -3.755 -5.230 31.267 1.00 79.31 173 LEU A N 1
ATOM 1301 C CA . LEU A 1 173 ? -3.914 -4.714 32.631 1.00 79.31 173 LEU A CA 1
ATOM 1302 C C . LEU A 1 173 ? -4.837 -3.492 32.709 1.00 79.31 173 LEU A C 1
ATOM 1304 O O . LEU A 1 173 ? -5.743 -3.476 33.532 1.00 79.31 173 LEU A O 1
ATOM 1308 N N . LEU A 1 174 ? -4.645 -2.485 31.852 1.00 74.19 174 LEU A N 1
ATOM 1309 C CA . LEU A 1 174 ? -5.487 -1.284 31.866 1.00 74.19 174 LEU A CA 1
ATOM 1310 C C . LEU A 1 174 ? -6.966 -1.575 31.526 1.00 74.19 174 LEU A C 1
ATOM 1312 O O . LEU A 1 174 ? -7.826 -1.151 32.298 1.00 74.19 174 LEU A O 1
ATOM 1316 N N . PRO A 1 175 ? -7.297 -2.318 30.445 1.00 74.25 175 PRO A N 1
ATOM 1317 C CA . PRO A 1 175 ? -8.689 -2.653 30.153 1.00 74.25 175 PRO A CA 1
ATOM 1318 C C . PRO A 1 175 ? -9.285 -3.608 31.195 1.00 74.25 175 PRO A C 1
ATOM 1320 O O . PRO A 1 175 ? -10.479 -3.524 31.466 1.00 74.25 175 PRO A O 1
ATOM 1323 N N . LEU A 1 176 ? -8.476 -4.455 31.848 1.00 78.75 176 LEU A N 1
ATOM 1324 C CA . LEU A 1 176 ? -8.921 -5.251 32.998 1.00 78.75 176 LEU A CA 1
ATOM 1325 C C . LEU A 1 176 ? -9.265 -4.377 34.211 1.00 78.75 176 LEU A C 1
ATOM 1327 O O . LEU A 1 176 ? -10.303 -4.597 34.825 1.00 78.75 176 LEU A O 1
ATOM 1331 N N . VAL A 1 177 ? -8.443 -3.376 34.547 1.00 79.75 177 VAL A N 1
ATOM 1332 C CA . VAL A 1 177 ? -8.728 -2.432 35.646 1.00 79.75 177 VAL A CA 1
ATOM 1333 C C . VAL A 1 177 ? -9.988 -1.623 35.346 1.00 79.75 177 VAL A C 1
ATOM 1335 O O . VAL A 1 177 ? -10.868 -1.517 36.199 1.00 79.75 177 VAL A O 1
ATOM 1338 N N . PHE A 1 178 ? -10.111 -1.101 34.123 1.00 73.56 178 PHE A N 1
ATOM 1339 C CA . PHE A 1 178 ? -11.305 -0.379 33.692 1.00 73.56 178 PHE A CA 1
ATOM 1340 C C . PHE A 1 178 ? -12.552 -1.273 33.733 1.00 73.56 178 PHE A C 1
ATOM 1342 O O . PHE A 1 178 ? -13.584 -0.880 34.276 1.00 73.56 178 PHE A O 1
ATOM 1349 N N . GLY A 1 179 ? -12.446 -2.503 33.231 1.00 74.94 179 GLY A N 1
ATOM 1350 C CA . GLY A 1 179 ? -13.554 -3.445 33.264 1.00 74.94 179 GLY A CA 1
ATOM 1351 C C . GLY A 1 179 ? -13.946 -3.875 34.672 1.00 74.94 179 GLY A C 1
ATOM 1352 O O . GLY A 1 179 ? -15.135 -3.991 34.960 1.00 74.94 179 GLY A O 1
ATOM 1353 N N . GLY A 1 180 ? -12.975 -4.009 35.578 1.00 76.19 180 GLY A N 1
ATOM 1354 C CA . GLY A 1 180 ? -13.223 -4.220 37.003 1.00 76.19 180 GLY A CA 1
ATOM 1355 C C . GLY A 1 180 ? -14.004 -3.068 37.637 1.00 76.19 180 GLY A C 1
ATOM 1356 O O . GLY A 1 180 ? -14.948 -3.313 38.384 1.00 76.19 180 GLY A O 1
ATOM 1357 N N . LEU A 1 181 ? -13.678 -1.818 37.292 1.00 73.88 181 LEU A N 1
ATOM 1358 C CA . LEU A 1 181 ? -14.406 -0.638 37.768 1.00 73.88 181 LEU A CA 1
ATOM 1359 C C . LEU A 1 181 ? -15.856 -0.617 37.259 1.00 73.88 181 LEU A C 1
ATOM 1361 O O . LEU A 1 181 ? -16.779 -0.413 38.046 1.00 73.88 181 LEU A O 1
ATOM 1365 N N . VAL A 1 182 ? -16.081 -0.875 35.967 1.00 73.75 182 VAL A N 1
ATOM 1366 C CA . VAL A 1 182 ? -17.442 -0.937 35.406 1.00 73.75 182 VAL A CA 1
ATOM 1367 C C . VAL A 1 182 ? -18.242 -2.082 36.024 1.00 73.75 182 VAL A C 1
ATOM 1369 O O . VAL A 1 182 ? -19.406 -1.891 36.375 1.00 73.75 182 VAL A O 1
ATOM 1372 N N . ALA A 1 183 ? -17.624 -3.251 36.203 1.00 73.44 183 ALA A N 1
ATOM 1373 C CA . ALA A 1 183 ? -18.256 -4.386 36.863 1.00 73.44 183 ALA A CA 1
ATOM 1374 C C . ALA A 1 183 ? -18.640 -4.060 38.312 1.00 73.44 183 ALA A C 1
ATOM 1376 O O . ALA A 1 183 ? -19.743 -4.398 38.732 1.00 73.44 183 ALA A O 1
ATOM 1377 N N . ALA A 1 184 ? -17.786 -3.344 39.049 1.00 72.69 184 ALA A N 1
ATOM 1378 C CA . ALA A 1 184 ? -18.088 -2.892 40.404 1.00 72.69 184 ALA A CA 1
ATOM 1379 C C . ALA A 1 184 ? -19.282 -1.923 40.440 1.00 72.69 184 ALA A C 1
ATOM 1381 O O . ALA A 1 184 ? -20.170 -2.086 41.273 1.00 72.69 184 ALA A O 1
ATOM 1382 N N . VAL A 1 185 ? -19.353 -0.959 39.512 1.00 72.25 185 VAL A N 1
ATOM 1383 C CA . VAL A 1 185 ? -20.493 -0.027 39.396 1.00 72.25 185 VAL A CA 1
ATOM 1384 C C . VAL A 1 185 ? -21.783 -0.771 39.044 1.00 72.25 185 VAL A C 1
ATOM 1386 O O . VAL A 1 185 ? -22.828 -0.523 39.646 1.00 72.25 185 VAL A O 1
ATOM 1389 N N . ALA A 1 186 ? -21.717 -1.706 38.095 1.00 72.44 186 ALA A N 1
ATOM 1390 C CA . ALA A 1 186 ? -22.861 -2.518 37.699 1.00 72.44 186 ALA A CA 1
ATOM 1391 C C . ALA A 1 186 ? -23.353 -3.402 38.860 1.00 72.44 186 ALA A C 1
ATOM 1393 O O . ALA A 1 186 ? -24.551 -3.466 39.120 1.00 72.44 186 ALA A O 1
ATOM 1394 N N . PHE A 1 187 ? -22.436 -4.016 39.609 1.00 73.00 187 PHE A N 1
ATOM 1395 C CA . PHE A 1 187 ? -22.757 -4.833 40.778 1.00 73.00 187 PHE A CA 1
ATOM 1396 C C . PHE A 1 187 ? -23.367 -4.006 41.915 1.00 73.00 187 PHE A C 1
ATOM 1398 O O . PHE A 1 187 ? -24.391 -4.392 42.474 1.00 73.00 187 PHE A O 1
ATOM 1405 N N . ALA A 1 188 ? -22.790 -2.839 42.220 1.00 73.00 188 ALA A N 1
ATOM 1406 C CA . ALA A 1 188 ? -23.324 -1.922 43.225 1.00 73.00 188 ALA A CA 1
ATOM 1407 C C . ALA A 1 188 ? -24.754 -1.479 42.883 1.00 73.00 188 ALA A C 1
ATOM 1409 O O . ALA A 1 188 ? -25.597 -1.372 43.768 1.00 73.00 188 ALA A O 1
ATOM 1410 N N . ARG A 1 189 ? -25.050 -1.281 41.593 1.00 73.31 189 ARG A N 1
ATOM 1411 C CA . ARG A 1 189 ? -26.400 -0.964 41.118 1.00 73.31 189 ARG A CA 1
ATOM 1412 C C . ARG A 1 189 ? -27.376 -2.119 41.326 1.00 73.31 189 ARG A C 1
ATOM 1414 O O . ARG A 1 189 ? -28.476 -1.880 41.807 1.00 73.31 189 ARG A O 1
ATOM 1421 N N . VAL A 1 190 ? -26.989 -3.340 40.954 1.00 75.94 190 VAL A N 1
ATOM 1422 C CA . VAL A 1 190 ? -27.837 -4.533 41.133 1.00 75.94 190 VAL A CA 1
ATOM 1423 C C . VAL A 1 190 ? -28.153 -4.750 42.615 1.00 75.94 190 VAL A C 1
ATOM 1425 O O . VAL A 1 190 ? -29.289 -5.057 42.953 1.00 75.94 190 VAL A O 1
ATOM 1428 N N . MET A 1 191 ? -27.174 -4.540 43.498 1.00 77.44 191 MET A N 1
ATOM 1429 C CA . MET A 1 191 ? -27.354 -4.697 44.945 1.00 77.44 191 MET A CA 1
ATOM 1430 C C . MET A 1 191 ? -28.107 -3.539 45.611 1.00 77.44 191 MET A C 1
ATOM 1432 O O . MET A 1 191 ? -28.723 -3.744 46.648 1.00 77.44 191 MET A O 1
ATOM 1436 N N . GLY A 1 192 ? -28.046 -2.332 45.044 1.00 71.19 192 GLY A N 1
ATOM 1437 C CA . GLY A 1 192 ? -28.703 -1.139 45.585 1.00 71.19 192 GLY A CA 1
ATOM 1438 C C . GLY A 1 192 ? -30.099 -0.863 45.024 1.00 71.19 192 GLY A C 1
ATOM 1439 O O . GLY A 1 192 ? -30.697 0.151 45.381 1.00 71.19 192 GLY A O 1
ATOM 1440 N N . SER A 1 193 ? -30.619 -1.695 44.113 1.00 69.31 193 SER A N 1
ATOM 1441 C CA . SER A 1 193 ? -31.967 -1.502 43.579 1.00 69.31 193 SER A CA 1
ATOM 1442 C C . SER A 1 193 ? -33.001 -2.114 44.529 1.00 69.31 193 SER A C 1
ATOM 1444 O O . SER A 1 193 ? -33.421 -3.253 44.354 1.00 69.31 193 SER A O 1
ATOM 1446 N N . ASP A 1 194 ? -33.477 -1.325 45.491 1.00 61.16 194 ASP A N 1
ATOM 1447 C CA . ASP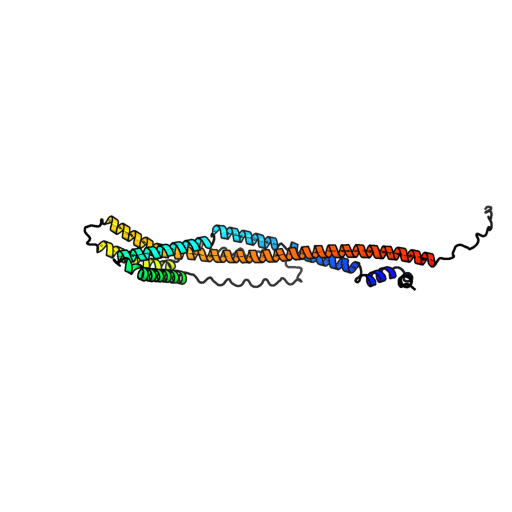 A 1 194 ? -34.666 -1.647 46.305 1.00 61.16 194 ASP A CA 1
ATOM 1448 C C . ASP A 1 194 ? -35.983 -1.516 45.505 1.00 61.16 194 ASP A C 1
ATOM 1450 O O . ASP A 1 194 ? -37.082 -1.486 46.059 1.00 61.16 194 ASP A O 1
ATOM 1454 N N . ALA A 1 195 ? -35.892 -1.407 44.175 1.00 62.22 195 ALA A N 1
ATOM 1455 C CA . ALA A 1 195 ? -37.039 -1.321 43.290 1.00 62.22 195 ALA A CA 1
ATOM 1456 C C . ALA A 1 195 ? -37.756 -2.677 43.258 1.00 62.22 195 ALA A C 1
ATOM 1458 O O . ALA A 1 195 ? -37.366 -3.580 42.518 1.00 62.22 195 ALA A O 1
ATOM 1459 N N . ALA A 1 196 ? -38.825 -2.793 44.046 1.00 68.81 196 ALA A N 1
ATOM 1460 C CA . ALA A 1 196 ? -39.662 -3.987 44.173 1.00 68.81 196 ALA A CA 1
ATOM 1461 C C . ALA A 1 196 ? -40.243 -4.513 42.837 1.00 68.81 196 ALA A C 1
ATOM 1463 O O . ALA A 1 196 ? -40.737 -5.637 42.788 1.00 68.81 196 ALA A O 1
ATOM 1464 N N . ASP A 1 197 ? -40.144 -3.734 41.754 1.00 75.94 197 ASP A N 1
ATOM 1465 C CA . ASP A 1 197 ? -40.827 -3.979 40.482 1.00 75.94 197 ASP A CA 1
ATOM 1466 C C . ASP A 1 197 ? -39.933 -4.519 39.348 1.00 75.94 197 ASP A C 1
ATOM 1468 O O . ASP A 1 197 ? -40.442 -4.834 38.270 1.00 75.94 197 ASP A O 1
ATOM 1472 N N . VAL A 1 198 ? -38.611 -4.643 39.536 1.00 75.06 198 VAL A N 1
ATOM 1473 C CA . VAL A 1 198 ? -37.710 -5.153 38.481 1.00 75.06 198 VAL A CA 1
ATOM 1474 C C . VAL A 1 198 ? -37.259 -6.578 38.805 1.00 75.06 198 VAL A C 1
ATOM 1476 O O . VAL A 1 198 ? -36.573 -6.789 39.804 1.00 75.06 198 VAL A O 1
ATOM 1479 N N . PRO A 1 199 ? -37.567 -7.579 37.955 1.00 82.38 199 PRO A N 1
ATOM 1480 C CA . PRO A 1 199 ? -37.077 -8.932 38.163 1.00 82.38 199 PRO A CA 1
ATOM 1481 C C . PRO A 1 199 ? -35.539 -8.951 38.201 1.00 82.38 199 PRO A C 1
ATOM 1483 O O . PRO A 1 199 ? -34.903 -8.388 37.303 1.00 82.38 199 PRO A O 1
ATOM 1486 N N . PRO A 1 200 ? -34.910 -9.649 39.161 1.00 77.50 200 PRO A N 1
ATOM 1487 C CA . PRO A 1 200 ? -33.455 -9.639 39.334 1.00 77.50 200 PRO A CA 1
ATOM 1488 C C . PRO A 1 200 ? -32.712 -10.103 38.076 1.00 77.50 200 PRO A C 1
ATOM 1490 O O . PRO A 1 200 ? -31.637 -9.600 37.764 1.00 77.50 200 PRO A O 1
ATOM 1493 N N . LEU A 1 201 ? -33.307 -11.011 37.297 1.00 77.69 201 LEU A N 1
ATOM 1494 C CA . LEU A 1 201 ? -32.736 -11.488 36.037 1.00 77.69 201 LEU A CA 1
ATOM 1495 C C . LEU A 1 201 ? -32.605 -10.368 34.989 1.00 77.69 201 LEU A C 1
ATOM 1497 O O . LEU A 1 201 ? -31.622 -10.336 34.250 1.00 77.69 201 LEU A O 1
ATOM 1501 N N . VAL A 1 202 ? -33.543 -9.415 34.965 1.00 78.62 202 VAL A N 1
ATOM 1502 C CA . VAL A 1 202 ? -33.481 -8.240 34.083 1.00 78.62 202 VAL A CA 1
ATOM 1503 C C . VAL A 1 202 ? -32.335 -7.326 34.516 1.00 78.62 202 VAL A C 1
ATOM 1505 O O . VAL A 1 202 ? -31.510 -6.967 33.677 1.00 78.62 202 VAL A O 1
ATOM 1508 N N . ALA A 1 203 ? -32.208 -7.047 35.816 1.00 77.25 203 ALA A N 1
ATOM 1509 C CA . ALA A 1 203 ? -31.119 -6.231 36.357 1.00 77.25 203 ALA A CA 1
ATOM 1510 C C . ALA A 1 203 ? -29.732 -6.847 36.085 1.00 77.25 203 ALA A C 1
ATOM 1512 O O . ALA A 1 203 ? -28.811 -6.152 35.652 1.00 77.25 203 ALA A O 1
ATOM 1513 N N . TRP A 1 204 ? -29.591 -8.166 36.254 1.00 79.06 204 TRP A N 1
ATOM 1514 C CA . TRP A 1 204 ? -28.364 -8.890 35.912 1.00 79.06 204 TRP A CA 1
ATOM 1515 C C . TRP A 1 204 ? -28.062 -8.855 34.413 1.00 79.06 204 TRP A C 1
ATOM 1517 O O . TRP A 1 204 ? -26.911 -8.649 34.029 1.00 79.06 204 TRP A O 1
ATOM 1527 N N . SER A 1 205 ? -29.073 -9.012 33.554 1.00 75.00 205 SER A N 1
ATOM 1528 C CA . SER A 1 205 ? -28.874 -8.935 32.102 1.00 75.00 205 SER A CA 1
ATOM 1529 C C . SER A 1 205 ? -28.420 -7.540 31.653 1.00 75.00 205 SER A C 1
ATOM 1531 O O . SER A 1 205 ? -27.499 -7.429 30.844 1.00 75.00 205 SER A O 1
ATOM 1533 N N . GLU A 1 206 ? -28.981 -6.477 32.236 1.00 78.12 206 GLU A N 1
ATOM 1534 C CA . GLU A 1 206 ? -28.587 -5.092 31.966 1.00 78.12 206 GLU A CA 1
ATOM 1535 C C . GLU A 1 206 ? -27.149 -4.822 32.428 1.00 78.12 206 GLU A C 1
ATOM 1537 O O . GLU A 1 206 ? -26.355 -4.253 31.677 1.00 78.12 206 GLU A O 1
ATOM 1542 N N . ALA A 1 207 ? -26.779 -5.305 33.618 1.00 78.00 207 ALA A N 1
ATOM 1543 C CA . ALA A 1 207 ? -25.419 -5.213 34.141 1.00 78.00 207 ALA A CA 1
ATOM 1544 C C . ALA A 1 207 ? -24.401 -5.912 33.225 1.00 78.00 207 ALA A C 1
ATOM 1546 O O . ALA A 1 207 ? -23.365 -5.334 32.892 1.00 78.00 207 ALA A O 1
ATOM 1547 N N . VAL A 1 208 ? -24.703 -7.129 32.764 1.00 79.94 208 VAL A N 1
ATOM 1548 C CA . VAL A 1 208 ? -23.837 -7.876 31.837 1.00 79.94 208 VAL A CA 1
ATOM 1549 C C . VAL A 1 208 ? -23.698 -7.144 30.502 1.00 79.94 208 VAL A C 1
ATOM 1551 O O . VAL A 1 208 ? -22.585 -7.021 29.991 1.00 79.94 208 VAL A O 1
ATOM 1554 N N . ILE A 1 209 ? -24.794 -6.610 29.954 1.00 78.75 209 ILE A N 1
ATOM 1555 C CA . ILE A 1 209 ? -24.773 -5.825 28.713 1.00 78.75 209 ILE A CA 1
ATOM 1556 C C . ILE A 1 209 ? -23.929 -4.555 28.889 1.00 78.75 209 ILE A C 1
ATOM 1558 O O . ILE A 1 209 ? -23.094 -4.256 28.036 1.00 78.75 209 ILE A O 1
ATOM 1562 N N . MET A 1 210 ? -24.081 -3.835 30.003 1.00 78.38 210 MET A N 1
ATOM 1563 C CA . MET A 1 210 ? -23.266 -2.658 30.312 1.00 78.38 210 MET A CA 1
ATOM 1564 C C . MET A 1 210 ? -21.776 -2.997 30.385 1.00 78.38 210 MET A C 1
ATOM 1566 O O . MET A 1 210 ? -20.965 -2.299 29.780 1.00 78.38 210 MET A O 1
ATOM 1570 N N . ILE A 1 211 ? -21.408 -4.077 31.081 1.00 78.94 211 ILE A N 1
ATOM 1571 C CA . ILE A 1 211 ? -20.015 -4.530 31.174 1.00 78.94 211 ILE A CA 1
ATOM 1572 C C . ILE A 1 211 ? -19.490 -4.902 29.786 1.00 78.94 211 ILE A C 1
ATOM 1574 O O . ILE A 1 211 ? -18.406 -4.462 29.407 1.00 78.94 211 ILE A O 1
ATOM 1578 N N . ALA A 1 212 ? -20.252 -5.668 29.003 1.00 80.50 212 ALA A N 1
ATOM 1579 C CA . ALA A 1 212 ? -19.845 -6.098 27.670 1.00 80.50 212 ALA A CA 1
ATOM 1580 C C . ALA A 1 212 ? -19.628 -4.910 26.720 1.00 80.50 212 ALA A C 1
ATOM 1582 O O . ALA A 1 212 ? -18.620 -4.872 26.016 1.00 80.50 212 ALA A O 1
ATOM 1583 N N . ILE A 1 213 ? -20.524 -3.919 26.732 1.00 81.00 213 ILE A N 1
ATOM 1584 C CA . ILE A 1 213 ? -20.429 -2.735 25.868 1.00 81.00 213 ILE A CA 1
ATOM 1585 C C . ILE A 1 213 ? -19.350 -1.763 26.363 1.00 81.00 213 ILE A C 1
ATOM 1587 O O . ILE A 1 213 ? -18.725 -1.100 25.547 1.00 81.00 213 ILE A O 1
ATOM 1591 N N . ALA A 1 214 ? -19.073 -1.686 27.665 1.00 75.44 214 ALA A N 1
ATOM 1592 C CA . ALA A 1 214 ? -18.015 -0.816 28.179 1.00 75.44 214 ALA A CA 1
ATOM 1593 C C . ALA A 1 214 ? -16.612 -1.427 28.020 1.00 75.44 214 ALA A C 1
ATOM 1595 O O . ALA A 1 214 ? -15.664 -0.735 27.657 1.00 75.44 214 ALA A O 1
ATOM 1596 N N . CYS A 1 215 ? -16.466 -2.727 28.286 1.00 79.38 215 CYS A N 1
ATOM 1597 C CA . CYS A 1 215 ? -15.168 -3.402 28.289 1.00 79.38 215 CYS A CA 1
ATOM 1598 C C . CYS A 1 215 ? -14.814 -3.949 26.910 1.00 79.38 215 CYS A C 1
ATOM 1600 O O . CYS A 1 215 ? -13.679 -3.792 26.462 1.00 79.38 215 CYS A O 1
ATOM 1602 N N . GLY A 1 216 ? -15.772 -4.579 26.225 1.00 83.94 216 GLY A N 1
ATOM 1603 C CA . GLY A 1 216 ? -15.567 -5.259 24.945 1.00 83.94 216 GLY A CA 1
ATOM 1604 C C . GLY A 1 216 ? -14.853 -4.399 23.898 1.00 83.94 216 GLY A C 1
ATOM 1605 O O . GLY A 1 216 ? -13.859 -4.868 23.338 1.00 83.94 216 GLY A O 1
ATOM 1606 N N . PRO A 1 217 ? -15.265 -3.134 23.680 1.00 86.12 217 PRO A N 1
ATOM 1607 C CA . PRO A 1 217 ? -14.597 -2.226 22.756 1.00 86.12 217 PRO A CA 1
ATOM 1608 C C . PRO A 1 217 ? -13.107 -2.029 23.043 1.00 86.12 217 PRO A C 1
ATOM 1610 O O . PRO A 1 217 ? -12.310 -2.068 22.113 1.00 86.12 217 PRO A O 1
ATOM 1613 N N . SER A 1 218 ? -12.705 -1.912 24.312 1.00 80.81 218 SER A N 1
ATOM 1614 C CA . SER A 1 218 ? -11.296 -1.715 24.682 1.00 80.81 218 SER A CA 1
ATOM 1615 C C . SER A 1 218 ? -10.423 -2.931 24.334 1.00 80.81 218 SER A C 1
ATOM 1617 O O . SER A 1 218 ? -9.350 -2.783 23.745 1.00 80.81 218 SER A O 1
ATOM 1619 N N . PHE A 1 219 ? -10.906 -4.152 24.600 1.00 84.38 219 PHE A N 1
ATOM 1620 C CA . PHE A 1 219 ? -10.210 -5.389 24.223 1.00 84.38 219 PHE A CA 1
ATOM 1621 C C . PHE A 1 219 ? -10.170 -5.568 22.704 1.00 84.38 219 PHE A C 1
ATOM 1623 O O . PHE A 1 219 ? -9.119 -5.894 22.145 1.00 84.38 219 PHE A O 1
ATOM 1630 N N . ALA A 1 220 ? -11.295 -5.317 22.030 1.00 88.69 220 ALA A N 1
ATOM 1631 C CA . ALA A 1 220 ? -11.386 -5.382 20.578 1.00 88.69 220 ALA A CA 1
ATOM 1632 C C . ALA A 1 220 ? -10.462 -4.354 19.913 1.00 88.69 220 ALA A C 1
ATOM 1634 O O . ALA A 1 220 ? -9.775 -4.701 18.960 1.00 88.69 220 ALA A O 1
ATOM 1635 N N . ALA A 1 221 ? -10.377 -3.127 20.431 1.00 87.00 221 ALA A N 1
ATOM 1636 C CA . ALA A 1 221 ? -9.493 -2.083 19.923 1.00 87.00 221 ALA A CA 1
ATOM 1637 C C . ALA A 1 221 ? -8.018 -2.478 20.032 1.00 87.00 221 ALA A C 1
ATOM 1639 O O . ALA A 1 221 ? -7.290 -2.379 19.047 1.00 87.00 221 ALA A O 1
ATOM 1640 N N . VAL A 1 222 ? -7.581 -2.972 21.197 1.00 85.88 222 VAL A N 1
ATOM 1641 C CA . VAL A 1 222 ? -6.199 -3.442 21.403 1.00 85.88 222 VAL A CA 1
ATOM 1642 C C . VAL A 1 222 ? -5.873 -4.595 20.452 1.00 85.88 222 VAL A C 1
ATOM 1644 O O . VAL A 1 222 ? -4.805 -4.612 19.836 1.00 85.88 222 VAL A O 1
ATOM 1647 N N . TRP A 1 223 ? -6.801 -5.540 20.285 1.00 88.88 223 TRP A N 1
ATOM 1648 C CA . TRP A 1 223 ? -6.635 -6.651 19.350 1.00 88.88 2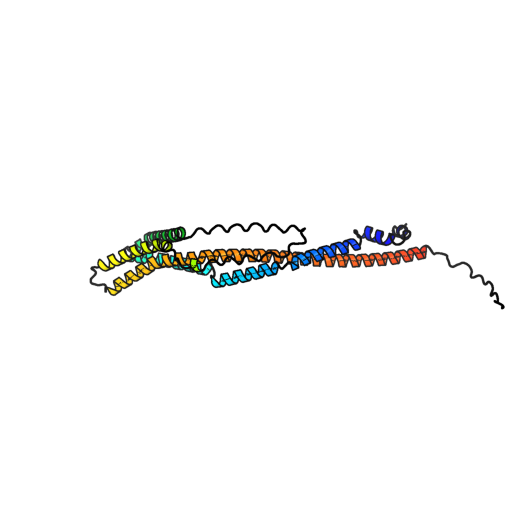23 TRP A CA 1
ATOM 1649 C C . TRP A 1 223 ? -6.577 -6.178 17.888 1.00 88.88 223 TRP A C 1
ATOM 1651 O O . TRP A 1 223 ? -5.666 -6.566 17.154 1.00 88.88 223 TRP A O 1
ATOM 1661 N N . LEU A 1 224 ? -7.503 -5.307 17.473 1.00 91.62 224 LEU A N 1
ATOM 1662 C CA . LEU A 1 224 ? -7.581 -4.759 16.118 1.00 91.62 224 LEU A CA 1
ATOM 1663 C C . LEU A 1 224 ? -6.347 -3.930 15.775 1.00 91.62 224 LEU A C 1
ATOM 1665 O O . LEU A 1 224 ? -5.784 -4.132 14.705 1.00 91.62 224 LEU A O 1
ATOM 1669 N N . GLU A 1 225 ? -5.889 -3.043 16.659 1.00 87.69 225 GLU A N 1
ATOM 1670 C CA . GLU A 1 225 ? -4.676 -2.245 16.435 1.00 87.69 225 GLU A CA 1
ATOM 1671 C C . GLU A 1 225 ? -3.428 -3.131 16.358 1.00 87.69 225 GLU A C 1
ATOM 1673 O O . GLU A 1 225 ? -2.605 -2.974 15.452 1.00 87.69 225 GLU A O 1
ATOM 1678 N N . GLY A 1 226 ? -3.339 -4.155 17.215 1.00 85.81 226 GLY A N 1
ATOM 1679 C CA . GLY A 1 226 ? -2.267 -5.149 17.157 1.00 85.81 226 GLY A CA 1
ATOM 1680 C C . GLY A 1 226 ? -2.204 -5.914 15.828 1.00 85.81 226 GLY A C 1
ATOM 1681 O O . GLY A 1 226 ? -1.123 -6.323 15.407 1.00 85.81 226 GLY A O 1
ATOM 1682 N N . LYS A 1 227 ? -3.340 -6.090 15.141 1.00 89.12 227 LYS A N 1
ATOM 1683 C CA . LYS A 1 227 ? -3.415 -6.703 13.802 1.00 89.12 227 LYS A CA 1
ATOM 1684 C C . LYS A 1 227 ? -3.303 -5.688 12.662 1.00 89.12 227 LYS A C 1
ATOM 1686 O O . LYS A 1 227 ? -2.776 -6.013 11.600 1.00 89.12 227 LYS A O 1
ATOM 1691 N N . ARG A 1 228 ? -3.747 -4.452 12.878 1.00 90.50 228 ARG A N 1
ATOM 1692 C CA . ARG A 1 228 ? -3.732 -3.367 11.892 1.00 90.50 228 ARG A CA 1
ATOM 1693 C C . ARG A 1 228 ? -2.319 -2.888 11.588 1.00 90.50 228 ARG A C 1
ATOM 1695 O O . ARG A 1 228 ? -2.014 -2.667 10.419 1.00 90.50 228 ARG A O 1
ATOM 1702 N N . ALA A 1 229 ? -1.471 -2.737 12.606 1.00 85.88 229 ALA A N 1
ATOM 1703 C CA . ALA A 1 229 ? -0.092 -2.279 12.440 1.00 85.88 229 ALA A CA 1
ATOM 1704 C C . ALA A 1 229 ? 0.721 -3.138 11.443 1.00 85.88 229 ALA A C 1
ATOM 1706 O O . ALA A 1 229 ? 1.190 -2.575 10.449 1.00 85.88 229 ALA A O 1
ATOM 1707 N N . PRO A 1 230 ? 0.826 -4.476 11.602 1.00 86.06 230 PRO A N 1
ATOM 1708 C CA . PRO A 1 230 ? 1.553 -5.307 10.639 1.00 86.06 230 PRO A CA 1
ATOM 1709 C C . PRO A 1 230 ? 0.884 -5.317 9.259 1.00 86.06 230 PRO A C 1
ATOM 1711 O O . PRO A 1 230 ? 1.576 -5.309 8.244 1.00 86.06 230 PRO A O 1
ATOM 1714 N N . ALA A 1 231 ? -0.452 -5.266 9.193 1.00 88.19 231 ALA A N 1
ATOM 1715 C CA . ALA A 1 231 ? -1.169 -5.187 7.920 1.00 88.19 231 ALA A CA 1
ATOM 1716 C C . ALA A 1 231 ? -0.838 -3.899 7.143 1.00 88.19 231 ALA A C 1
ATOM 1718 O O . ALA A 1 231 ? -0.692 -3.930 5.921 1.00 88.19 231 ALA A O 1
ATOM 1719 N N . LEU A 1 232 ? -0.723 -2.758 7.833 1.00 89.88 232 LEU A N 1
ATOM 1720 C CA . LEU A 1 232 ? -0.352 -1.476 7.228 1.00 89.88 232 LEU A CA 1
ATOM 1721 C C . LEU A 1 232 ? 1.100 -1.467 6.752 1.00 89.88 232 LEU A C 1
ATOM 1723 O O . LEU A 1 232 ? 1.379 -0.937 5.678 1.00 89.88 232 LEU A O 1
ATOM 1727 N N . GLU A 1 233 ? 2.013 -2.036 7.534 1.00 87.94 233 GLU A N 1
ATOM 1728 C CA . GLU A 1 233 ? 3.422 -2.143 7.159 1.00 87.94 233 GLU A CA 1
ATOM 1729 C C . GLU A 1 233 ? 3.599 -3.014 5.910 1.00 87.94 233 GLU A C 1
ATOM 1731 O O . GLU A 1 233 ? 4.201 -2.563 4.935 1.00 87.94 233 GLU A O 1
ATOM 1736 N N . LEU A 1 234 ? 2.966 -4.191 5.880 1.00 87.38 234 LEU A N 1
ATOM 1737 C CA . LEU A 1 234 ? 2.928 -5.063 4.702 1.00 87.38 234 LEU A CA 1
ATOM 1738 C C . LEU A 1 234 ? 2.328 -4.348 3.489 1.00 87.38 234 LEU A C 1
ATOM 1740 O O . LEU A 1 234 ? 2.912 -4.362 2.409 1.00 87.38 234 LEU A O 1
ATOM 1744 N N . ALA A 1 235 ? 1.199 -3.653 3.659 1.00 91.81 235 ALA A N 1
ATOM 1745 C CA . ALA A 1 235 ? 0.576 -2.909 2.567 1.00 91.81 235 ALA A CA 1
ATOM 1746 C C . ALA A 1 235 ? 1.495 -1.806 2.007 1.00 91.81 235 ALA A C 1
ATOM 1748 O O . ALA A 1 235 ? 1.507 -1.574 0.797 1.00 91.81 235 ALA A O 1
ATOM 1749 N N . ARG A 1 236 ? 2.286 -1.139 2.860 1.00 92.75 236 ARG A N 1
ATOM 1750 C CA . ARG A 1 236 ? 3.294 -0.156 2.430 1.00 92.75 236 ARG A CA 1
ATOM 1751 C C . ARG A 1 236 ? 4.444 -0.818 1.679 1.00 92.75 236 ARG A C 1
ATOM 1753 O O . ARG A 1 236 ? 4.828 -0.310 0.630 1.00 92.75 236 ARG A O 1
ATOM 1760 N N . GLN A 1 237 ? 4.962 -1.941 2.175 1.00 91.12 237 GLN A N 1
ATOM 1761 C CA . GLN A 1 237 ? 6.020 -2.700 1.500 1.00 91.12 237 GLN A CA 1
ATOM 1762 C C . GLN A 1 237 ? 5.561 -3.160 0.109 1.00 91.12 237 GLN A C 1
ATOM 1764 O O . GLN A 1 237 ? 6.228 -2.864 -0.880 1.00 91.12 237 GLN A O 1
ATOM 1769 N N . VAL A 1 238 ? 4.370 -3.756 0.008 1.00 93.69 238 VAL A N 1
ATOM 1770 C CA . VAL A 1 238 ? 3.751 -4.148 -1.270 1.00 93.69 238 VAL A CA 1
ATOM 1771 C C . VAL A 1 238 ? 3.589 -2.940 -2.198 1.00 93.69 238 VAL A C 1
ATOM 1773 O O . VAL A 1 238 ? 3.918 -3.017 -3.381 1.00 93.69 238 VAL A O 1
ATOM 1776 N N . ALA A 1 239 ? 3.134 -1.791 -1.687 1.00 94.62 239 ALA A N 1
ATOM 1777 C CA . ALA A 1 239 ? 3.005 -0.576 -2.491 1.00 94.62 239 ALA A CA 1
ATOM 1778 C C . ALA A 1 239 ? 4.357 -0.068 -3.027 1.00 94.62 239 ALA A C 1
ATOM 1780 O O . ALA A 1 239 ? 4.434 0.340 -4.189 1.00 94.62 239 ALA A O 1
ATOM 1781 N N . LEU A 1 240 ? 5.423 -0.125 -2.221 1.00 94.00 240 LEU A N 1
ATOM 1782 C CA . LEU A 1 240 ? 6.779 0.240 -2.640 1.00 94.00 240 LEU A CA 1
ATOM 1783 C C . LEU A 1 240 ? 7.312 -0.710 -3.717 1.00 94.00 240 LEU A C 1
ATOM 1785 O O . LEU A 1 240 ? 7.822 -0.238 -4.734 1.00 94.00 240 LEU A O 1
ATOM 1789 N N . VAL A 1 241 ? 7.149 -2.025 -3.539 1.00 92.56 241 VAL A N 1
ATOM 1790 C CA . VAL A 1 241 ? 7.556 -3.035 -4.532 1.00 92.56 241 VAL A CA 1
ATOM 1791 C C . VAL A 1 241 ? 6.789 -2.842 -5.840 1.00 92.56 241 VAL A C 1
ATOM 1793 O O . VAL A 1 241 ? 7.406 -2.786 -6.900 1.00 92.56 241 VAL A O 1
ATOM 1796 N N . ARG A 1 242 ? 5.468 -2.607 -5.791 1.00 96.25 242 ARG A N 1
ATOM 1797 C CA . ARG A 1 242 ? 4.672 -2.254 -6.985 1.00 96.25 242 ARG A CA 1
ATOM 1798 C C . ARG A 1 242 ? 5.191 -0.995 -7.676 1.00 96.25 242 ARG A C 1
ATOM 1800 O O . ARG A 1 242 ? 5.215 -0.937 -8.903 1.00 96.25 242 ARG A O 1
ATOM 1807 N N . GLY A 1 243 ? 5.589 0.019 -6.908 1.00 95.19 243 GLY A N 1
ATOM 1808 C CA . GLY A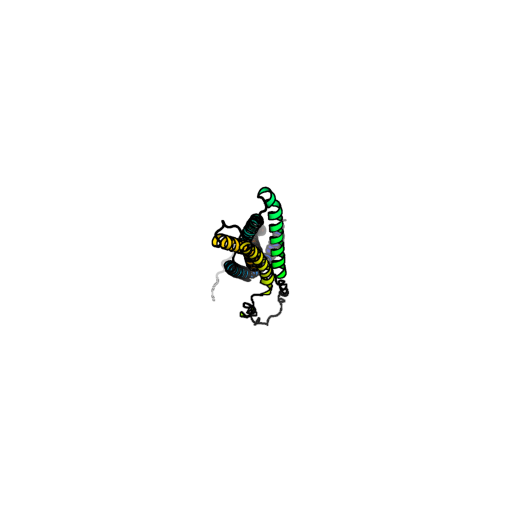 1 243 ? 6.192 1.241 -7.438 1.00 95.19 243 GLY A CA 1
ATOM 1809 C C . GLY A 1 243 ? 7.501 0.967 -8.179 1.00 95.19 243 GLY A C 1
ATOM 1810 O O . GLY A 1 243 ? 7.659 1.407 -9.318 1.00 95.19 243 GLY A O 1
ATOM 1811 N N . ARG A 1 244 ? 8.401 0.188 -7.566 1.00 92.88 244 ARG A N 1
ATOM 1812 C CA . ARG A 1 244 ? 9.677 -0.234 -8.169 1.00 92.88 244 ARG A CA 1
ATOM 1813 C C . ARG A 1 244 ? 9.460 -1.069 -9.429 1.00 92.88 244 ARG A C 1
ATOM 1815 O O . ARG A 1 244 ? 10.062 -0.770 -10.452 1.00 92.88 244 ARG A O 1
ATOM 1822 N N . LEU A 1 245 ? 8.537 -2.031 -9.390 1.00 94.38 245 LEU A N 1
ATOM 1823 C CA . LEU A 1 245 ? 8.186 -2.863 -10.541 1.00 94.38 245 LEU A CA 1
ATOM 1824 C C . LEU A 1 245 ? 7.701 -2.015 -11.725 1.00 94.38 245 LEU A C 1
ATOM 1826 O O . LEU A 1 245 ? 8.173 -2.195 -12.842 1.00 94.38 245 LEU A O 1
ATOM 1830 N N . ARG A 1 246 ? 6.804 -1.049 -11.487 1.00 96.19 246 ARG A N 1
ATOM 1831 C CA . ARG A 1 246 ? 6.330 -0.131 -12.539 1.00 96.19 246 ARG A CA 1
ATOM 1832 C C . ARG A 1 246 ? 7.447 0.754 -13.089 1.00 96.19 246 ARG A C 1
ATOM 1834 O O . ARG A 1 246 ? 7.444 1.062 -14.276 1.00 96.19 246 ARG A O 1
ATOM 1841 N N . ALA A 1 247 ? 8.370 1.202 -12.239 1.00 92.62 247 ALA A N 1
ATOM 1842 C CA . ALA A 1 247 ? 9.509 2.002 -12.675 1.00 92.62 247 ALA A CA 1
ATOM 1843 C C . ALA A 1 247 ? 10.450 1.190 -13.579 1.00 92.62 247 ALA A C 1
ATOM 1845 O O . ALA A 1 247 ? 10.846 1.689 -14.630 1.00 92.62 247 ALA A O 1
ATOM 1846 N N . GLU A 1 248 ? 10.743 -0.062 -13.219 1.00 88.81 248 GLU A N 1
ATOM 1847 C CA . GLU A 1 248 ? 11.561 -0.955 -14.047 1.00 88.81 248 GLU A CA 1
ATOM 1848 C C . GLU A 1 248 ? 10.864 -1.346 -15.353 1.00 88.81 248 GLU A C 1
ATOM 1850 O O . GLU A 1 248 ? 11.482 -1.300 -16.412 1.00 88.81 248 GLU A O 1
ATOM 1855 N N . GLN A 1 249 ? 9.556 -1.615 -15.331 1.00 92.75 249 GLN A N 1
ATOM 1856 C CA . GLN A 1 249 ? 8.781 -1.849 -16.557 1.00 92.75 249 GLN A CA 1
ATOM 1857 C C . GLN A 1 249 ? 8.898 -0.673 -17.534 1.00 92.75 249 GLN A C 1
ATOM 1859 O O . GLN A 1 249 ? 9.202 -0.873 -18.705 1.00 92.75 249 GLN A O 1
ATOM 1864 N N . ARG A 1 250 ? 8.761 0.566 -17.044 1.00 93.19 250 ARG A N 1
ATOM 1865 C CA . ARG A 1 250 ? 8.934 1.769 -17.874 1.00 93.19 250 ARG A CA 1
ATOM 1866 C C . ARG A 1 250 ? 10.352 1.917 -18.426 1.00 93.19 250 ARG A C 1
ATOM 1868 O O . ARG A 1 250 ? 10.512 2.426 -19.531 1.00 93.19 250 ARG A O 1
ATOM 1875 N N . ARG A 1 251 ? 11.380 1.515 -17.670 1.00 86.31 251 ARG A N 1
ATOM 1876 C CA . ARG A 1 251 ? 12.777 1.530 -18.139 1.00 86.31 251 ARG A CA 1
ATOM 1877 C C . ARG A 1 251 ? 12.976 0.547 -19.288 1.00 86.31 251 ARG A C 1
ATOM 1879 O O . ARG A 1 251 ? 13.561 0.929 -20.298 1.00 86.31 251 ARG A O 1
ATOM 1886 N N . VAL A 1 252 ? 12.437 -0.666 -19.162 1.00 88.69 252 VAL A N 1
ATOM 1887 C CA . VAL A 1 252 ? 12.478 -1.678 -20.228 1.00 88.69 252 VAL A CA 1
ATOM 1888 C C . VAL A 1 252 ? 11.708 -1.206 -21.461 1.00 88.69 252 VAL A C 1
ATOM 1890 O O . VAL A 1 252 ? 12.275 -1.182 -22.550 1.00 88.69 252 VAL A O 1
ATOM 1893 N N . GLU A 1 253 ? 10.479 -0.710 -21.300 1.00 90.88 253 GLU A N 1
ATOM 1894 C CA . GLU A 1 253 ? 9.686 -0.150 -22.405 1.00 90.88 253 GLU A CA 1
ATOM 1895 C C . GLU A 1 253 ? 10.419 1.001 -23.118 1.00 90.88 253 GLU A C 1
ATOM 1897 O O . GLU A 1 253 ? 10.445 1.075 -24.348 1.00 90.88 253 GLU A O 1
ATOM 1902 N N . ALA A 1 254 ? 11.055 1.905 -22.365 1.00 87.38 254 ALA A N 1
ATOM 1903 C CA . ALA A 1 254 ? 11.833 3.001 -22.937 1.00 87.38 254 ALA A CA 1
ATOM 1904 C C . ALA A 1 254 ? 13.050 2.494 -23.727 1.00 87.38 2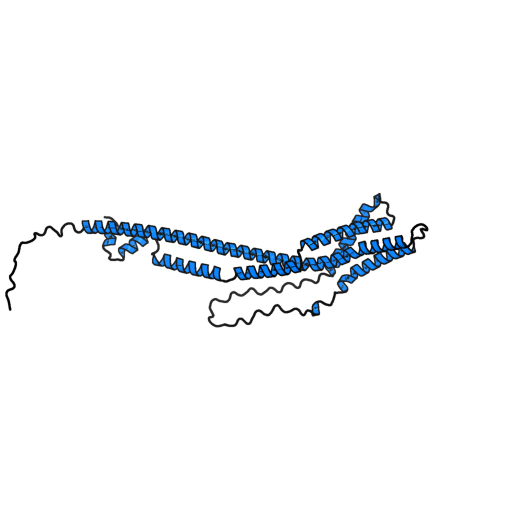54 ALA A C 1
ATOM 1906 O O . ALA A 1 254 ? 13.356 3.034 -24.797 1.00 87.38 254 ALA A O 1
ATOM 1907 N N . ALA A 1 255 ? 13.719 1.452 -23.231 1.00 84.62 255 ALA A N 1
ATOM 1908 C CA . ALA A 1 255 ? 14.844 0.821 -23.906 1.00 84.62 255 ALA A CA 1
ATOM 1909 C C . ALA A 1 255 ? 14.407 0.120 -25.205 1.00 84.62 255 ALA A C 1
ATOM 1911 O O . ALA A 1 255 ? 15.033 0.314 -26.247 1.00 84.62 255 ALA A O 1
ATOM 1912 N N . GLU A 1 256 ? 13.282 -0.598 -25.203 1.00 87.81 256 GLU A N 1
ATOM 1913 C CA . GLU A 1 256 ? 12.697 -1.212 -26.406 1.00 87.81 256 GLU A CA 1
ATOM 1914 C C . GLU A 1 256 ? 12.296 -0.166 -27.456 1.00 87.81 256 GLU A C 1
ATOM 1916 O O . GLU A 1 256 ? 12.578 -0.309 -28.652 1.00 87.81 256 GLU A O 1
ATOM 1921 N N . GLN A 1 257 ? 11.688 0.942 -27.024 1.00 90.06 257 GLN A N 1
ATOM 1922 C CA . GLN A 1 257 ? 11.364 2.062 -27.909 1.00 90.06 257 GLN A CA 1
ATOM 1923 C C . GLN A 1 257 ? 12.618 2.725 -28.486 1.00 90.06 257 GLN A C 1
ATOM 1925 O O . GLN A 1 257 ? 12.594 3.222 -29.617 1.00 90.06 257 GLN A O 1
ATOM 1930 N N . PHE A 1 258 ? 13.704 2.786 -27.717 1.00 84.56 258 PHE A N 1
ATOM 1931 C CA . PHE A 1 258 ? 14.990 3.281 -28.194 1.00 84.56 258 PHE A CA 1
ATOM 1932 C C . PHE A 1 258 ? 15.585 2.341 -29.247 1.00 84.56 258 PHE A C 1
ATOM 1934 O O . PHE A 1 258 ? 15.920 2.808 -30.336 1.00 84.56 258 PHE A O 1
ATOM 1941 N N . LEU A 1 259 ? 15.611 1.030 -28.989 1.00 84.75 259 LEU A N 1
ATOM 1942 C CA . LEU A 1 259 ? 16.058 0.023 -29.957 1.00 84.75 259 LEU A CA 1
ATOM 1943 C C . LEU A 1 259 ? 15.258 0.098 -31.259 1.00 84.75 259 LEU A C 1
ATOM 1945 O O . LEU A 1 259 ? 15.832 0.188 -32.338 1.00 84.75 259 LEU A O 1
ATOM 1949 N N . THR A 1 260 ? 13.934 0.203 -31.164 1.00 88.31 260 THR A N 1
ATOM 1950 C CA . THR A 1 260 ? 13.061 0.350 -32.337 1.00 88.31 260 THR A CA 1
ATOM 1951 C C . THR A 1 260 ? 13.388 1.613 -33.146 1.00 88.31 260 THR A C 1
ATOM 1953 O O . THR A 1 260 ? 13.346 1.616 -34.379 1.00 88.31 260 THR A O 1
ATOM 1956 N N . ARG A 1 261 ? 13.705 2.728 -32.473 1.00 87.38 261 ARG A N 1
ATOM 1957 C CA . ARG A 1 261 ? 14.123 3.973 -33.137 1.00 87.38 261 ARG A CA 1
ATOM 1958 C C . ARG A 1 261 ? 15.481 3.821 -33.814 1.00 87.38 261 ARG A C 1
ATOM 1960 O O . ARG A 1 261 ? 15.635 4.308 -34.937 1.00 87.38 261 ARG A O 1
ATOM 1967 N N . LEU A 1 262 ? 16.416 3.140 -33.160 1.00 85.31 262 LEU A N 1
ATOM 1968 C CA . LEU A 1 262 ? 17.741 2.840 -33.687 1.00 85.31 262 LEU A CA 1
ATOM 1969 C C . LEU A 1 262 ? 17.634 1.968 -34.943 1.00 85.31 262 LEU A C 1
ATOM 1971 O O . LEU A 1 262 ? 18.192 2.332 -35.974 1.00 85.31 262 LEU A O 1
ATOM 1975 N N . ASP A 1 263 ? 16.818 0.914 -34.919 1.00 85.50 263 ASP A N 1
ATOM 1976 C CA . ASP A 1 263 ? 16.590 0.023 -36.065 1.00 85.50 263 ASP A CA 1
ATOM 1977 C C . ASP A 1 263 ? 16.037 0.781 -37.276 1.00 85.50 263 ASP A C 1
ATOM 1979 O O . ASP A 1 263 ? 16.498 0.619 -38.408 1.00 85.50 263 ASP A O 1
ATOM 1983 N N . ARG A 1 264 ? 15.080 1.688 -37.044 1.00 89.12 264 ARG A N 1
ATOM 1984 C CA . ARG A 1 264 ? 14.541 2.560 -38.099 1.00 89.12 264 ARG A CA 1
ATOM 1985 C C . ARG A 1 264 ? 15.597 3.518 -38.642 1.00 89.12 264 ARG A C 1
ATOM 1987 O O . ARG A 1 264 ? 15.606 3.780 -39.844 1.00 89.12 264 ARG A O 1
ATOM 1994 N N . ALA A 1 265 ? 16.448 4.075 -37.783 1.00 82.75 265 ALA A N 1
ATOM 1995 C CA . ALA A 1 265 ? 17.527 4.967 -38.198 1.00 82.75 265 ALA A CA 1
ATOM 1996 C C . ALA A 1 265 ? 18.570 4.221 -39.037 1.00 82.75 265 ALA A C 1
ATOM 1998 O O . ALA A 1 265 ? 18.897 4.679 -40.131 1.00 82.75 265 ALA A O 1
ATOM 1999 N N . GLN A 1 266 ? 18.987 3.036 -38.590 1.00 84.56 266 GLN A N 1
ATOM 2000 C CA . GLN A 1 266 ? 19.885 2.150 -39.323 1.00 84.56 266 GLN A CA 1
ATOM 2001 C C . GLN A 1 266 ? 19.291 1.790 -40.691 1.00 84.56 266 GLN A C 1
ATOM 2003 O O . GLN A 1 266 ? 19.940 1.987 -41.712 1.00 84.56 266 GLN A O 1
ATOM 2008 N N . GLY A 1 267 ? 18.019 1.383 -40.747 1.00 87.38 267 GLY A N 1
ATOM 2009 C CA . GLY A 1 267 ? 17.342 1.061 -42.006 1.00 87.38 267 GLY A CA 1
ATOM 2010 C C . GLY A 1 267 ? 17.183 2.250 -42.965 1.00 87.38 267 GLY A C 1
ATOM 2011 O O . GLY A 1 267 ? 17.173 2.062 -44.183 1.00 87.38 267 GLY A O 1
ATOM 2012 N N . ARG A 1 268 ? 17.061 3.487 -42.462 1.00 88.31 268 ARG A N 1
ATOM 2013 C CA . ARG A 1 268 ? 17.108 4.700 -43.306 1.00 88.31 268 ARG A CA 1
ATOM 2014 C C . ARG A 1 268 ? 18.513 4.946 -43.842 1.00 88.31 268 ARG A C 1
ATOM 2016 O O . ARG A 1 268 ? 18.666 5.184 -45.035 1.00 88.31 268 ARG A O 1
ATOM 2023 N N . TRP A 1 269 ? 19.517 4.854 -42.977 1.00 83.12 269 TRP A N 1
ATOM 2024 C CA . TRP A 1 269 ? 20.909 5.069 -43.347 1.00 83.12 269 TRP A CA 1
ATOM 2025 C C . TRP A 1 269 ? 21.386 4.043 -44.386 1.00 83.12 269 TRP A C 1
ATOM 2027 O O . TRP A 1 269 ? 21.977 4.424 -45.392 1.00 83.12 269 TRP A O 1
ATOM 2037 N N . THR A 1 270 ? 21.053 2.757 -44.222 1.00 85.75 270 THR A N 1
ATOM 2038 C CA . THR A 1 270 ? 21.409 1.701 -45.187 1.00 85.75 270 THR A CA 1
ATOM 2039 C C . THR A 1 270 ? 20.801 1.958 -46.565 1.00 85.75 270 THR A C 1
ATOM 2041 O O . THR A 1 270 ? 21.493 1.791 -47.568 1.00 85.75 270 THR A O 1
ATOM 2044 N N . ARG A 1 271 ? 19.538 2.405 -46.628 1.00 90.50 271 ARG A N 1
ATOM 2045 C CA . ARG A 1 271 ? 18.881 2.771 -47.893 1.00 90.50 271 ARG A CA 1
ATOM 2046 C C . ARG A 1 271 ? 19.551 3.972 -48.556 1.00 90.50 271 ARG A C 1
ATOM 2048 O O . ARG A 1 271 ? 19.948 3.866 -49.710 1.00 90.50 271 ARG A O 1
ATOM 2055 N N . ALA A 1 272 ? 19.773 5.053 -47.809 1.00 86.25 272 ALA A N 1
ATOM 2056 C CA . ALA A 1 272 ? 20.448 6.246 -48.324 1.00 86.25 272 ALA A CA 1
ATOM 2057 C C . ALA A 1 272 ? 21.874 5.941 -48.822 1.00 86.25 272 ALA A C 1
ATOM 2059 O O . ALA A 1 272 ? 22.293 6.417 -49.875 1.00 86.25 272 ALA A O 1
ATOM 2060 N N . ASN A 1 273 ? 22.621 5.099 -48.103 1.00 83.88 273 ASN A N 1
ATOM 2061 C CA . ASN A 1 273 ? 23.950 4.660 -48.524 1.00 83.88 273 ASN A CA 1
ATOM 2062 C C . ASN A 1 273 ? 23.893 3.817 -49.812 1.00 83.88 273 ASN A C 1
ATOM 2064 O O . ASN A 1 273 ? 24.712 4.007 -50.710 1.00 83.88 273 ASN A O 1
ATOM 2068 N N . ALA A 1 274 ? 22.919 2.910 -49.942 1.00 86.38 274 ALA A N 1
ATOM 2069 C CA . ALA A 1 274 ? 22.727 2.134 -51.167 1.00 86.38 274 ALA A CA 1
ATOM 2070 C C . ALA A 1 274 ? 22.413 3.036 -52.374 1.00 86.38 274 ALA A C 1
ATOM 2072 O O . ALA A 1 274 ? 23.030 2.875 -53.428 1.00 86.38 274 ALA A O 1
ATOM 2073 N N . GLU A 1 275 ? 21.532 4.024 -52.200 1.00 89.94 275 GLU A N 1
ATOM 2074 C CA . GLU A 1 275 ? 21.192 5.024 -53.222 1.00 89.94 275 GLU A CA 1
ATOM 2075 C C . GLU A 1 275 ? 22.417 5.852 -53.640 1.00 89.94 275 GLU A C 1
ATOM 2077 O O . GLU A 1 275 ? 22.708 5.965 -54.832 1.00 89.94 275 GLU A O 1
ATOM 2082 N N . LEU A 1 276 ? 23.202 6.361 -52.681 1.00 85.25 276 LEU A N 1
ATOM 2083 C CA . LEU A 1 276 ? 24.437 7.099 -52.975 1.00 85.25 276 LEU A CA 1
ATOM 2084 C C . LEU A 1 276 ? 25.482 6.230 -53.677 1.00 85.25 276 LEU A C 1
ATOM 2086 O O . LEU A 1 276 ? 26.166 6.702 -54.585 1.00 85.25 276 LEU A O 1
ATOM 2090 N N . ARG A 1 277 ? 25.616 4.956 -53.290 1.00 82.12 277 ARG A N 1
ATOM 2091 C CA . ARG A 1 277 ? 26.536 4.013 -53.944 1.00 82.12 277 ARG A CA 1
ATOM 2092 C C . ARG A 1 277 ? 26.123 3.723 -55.381 1.00 82.12 277 ARG A C 1
ATOM 2094 O O . ARG A 1 277 ? 27.008 3.661 -56.235 1.00 82.12 277 ARG A O 1
ATOM 2101 N N . ALA A 1 278 ? 24.827 3.562 -55.638 1.00 86.25 278 ALA A N 1
ATOM 2102 C CA . ALA A 1 278 ? 24.293 3.387 -56.983 1.00 86.25 278 ALA A CA 1
ATOM 2103 C C . ALA A 1 278 ? 24.536 4.644 -57.835 1.00 86.25 278 ALA A C 1
ATOM 2105 O O . ALA A 1 278 ? 25.125 4.542 -58.909 1.00 86.25 278 ALA A O 1
ATOM 2106 N N . GLY A 1 279 ? 24.204 5.830 -57.310 1.00 85.81 279 GLY A N 1
ATOM 2107 C CA . GLY A 1 279 ? 24.415 7.109 -57.997 1.00 85.81 279 GLY A CA 1
ATOM 2108 C C . GLY A 1 279 ? 25.891 7.426 -58.267 1.00 85.81 279 GLY A C 1
ATOM 2109 O O . GLY A 1 279 ? 26.242 7.922 -59.339 1.00 85.81 279 GLY A O 1
ATOM 2110 N N . TYR A 1 280 ? 26.786 7.094 -57.331 1.00 81.31 280 TYR A N 1
ATOM 2111 C CA . TYR A 1 280 ? 28.229 7.212 -57.546 1.00 81.31 280 TYR A CA 1
ATOM 2112 C C . TYR A 1 280 ? 28.716 6.247 -58.632 1.00 81.31 280 TYR A C 1
ATOM 2114 O O . TYR A 1 280 ? 29.525 6.645 -59.464 1.00 81.31 280 TYR A O 1
ATOM 2122 N N . GLY A 1 281 ? 28.219 5.004 -58.649 1.00 81.75 281 GLY A N 1
ATOM 2123 C CA . GLY A 1 281 ? 28.546 4.016 -59.681 1.00 81.75 281 GLY A CA 1
ATOM 2124 C C . GLY A 1 281 ? 28.198 4.517 -61.081 1.00 81.75 281 GLY A C 1
ATOM 2125 O O . GLY A 1 281 ? 29.073 4.584 -61.939 1.00 81.75 281 GLY A O 1
ATOM 2126 N N . THR A 1 282 ? 26.966 4.995 -61.272 1.00 86.75 282 THR A N 1
ATOM 2127 C CA . THR A 1 282 ? 26.525 5.557 -62.558 1.00 86.75 282 THR A CA 1
ATOM 2128 C C . THR A 1 282 ? 27.327 6.797 -62.955 1.00 86.75 282 THR A C 1
ATOM 2130 O O . THR A 1 282 ? 27.725 6.939 -64.109 1.00 86.75 282 THR A O 1
ATOM 2133 N N . ALA A 1 283 ? 27.618 7.697 -62.008 1.00 80.50 283 ALA A N 1
ATOM 2134 C CA . ALA A 1 283 ? 28.408 8.899 -62.284 1.00 80.50 283 ALA A CA 1
ATOM 2135 C C . ALA A 1 283 ? 29.868 8.570 -62.639 1.00 80.50 283 ALA A C 1
ATOM 2137 O O . ALA A 1 283 ? 30.465 9.232 -63.489 1.00 80.50 283 ALA A O 1
ATOM 2138 N N . TYR A 1 284 ? 30.439 7.551 -61.995 1.00 81.12 284 TYR A N 1
ATOM 2139 C CA . TYR A 1 284 ? 31.782 7.057 -62.272 1.00 81.12 284 TYR A CA 1
ATOM 2140 C C . TYR A 1 284 ? 31.868 6.407 -63.658 1.00 81.12 284 TYR A C 1
ATOM 2142 O O . TYR A 1 284 ? 32.776 6.739 -64.416 1.00 81.12 284 TYR A O 1
ATOM 2150 N N . GLU A 1 285 ? 30.912 5.548 -64.023 1.00 82.38 285 GLU A N 1
ATOM 2151 C CA . GLU A 1 285 ? 30.844 4.922 -65.353 1.00 82.38 285 GLU A CA 1
ATOM 2152 C C . GLU A 1 285 ? 30.708 5.962 -66.470 1.00 82.38 285 GLU A C 1
ATOM 2154 O O . GLU A 1 285 ? 31.450 5.909 -67.451 1.00 82.38 285 GLU A O 1
ATOM 2159 N N . LEU A 1 286 ? 29.839 6.965 -66.291 1.00 82.25 286 LEU A N 1
ATOM 2160 C CA . LEU A 1 286 ? 29.709 8.089 -67.226 1.00 82.25 286 LEU A CA 1
ATOM 2161 C C . LEU A 1 286 ? 31.021 8.874 -67.357 1.00 82.25 286 LEU A C 1
ATOM 2163 O O . LEU A 1 286 ? 31.447 9.203 -68.466 1.00 82.25 286 LEU A O 1
ATOM 2167 N N . ALA A 1 287 ? 31.695 9.159 -66.239 1.00 80.50 287 ALA A N 1
ATOM 2168 C CA . ALA A 1 287 ? 32.979 9.854 -66.259 1.00 80.50 287 ALA A CA 1
ATOM 2169 C C . ALA A 1 287 ? 34.067 9.037 -66.973 1.00 80.50 287 ALA A C 1
ATOM 2171 O O . ALA A 1 287 ? 34.836 9.613 -67.742 1.00 80.50 287 ALA A O 1
ATOM 2172 N N . LEU A 1 288 ? 34.099 7.716 -66.766 1.00 80.31 288 LEU A N 1
ATOM 2173 C CA . LEU A 1 288 ? 35.041 6.804 -67.414 1.00 80.31 288 LEU A CA 1
ATOM 2174 C C . LEU A 1 288 ? 34.784 6.696 -68.923 1.00 80.31 288 LEU A C 1
ATOM 2176 O O . LEU A 1 288 ? 35.733 6.740 -69.699 1.00 80.31 288 LEU A O 1
ATOM 2180 N N . ALA A 1 289 ? 33.520 6.611 -69.348 1.00 80.06 289 ALA A N 1
ATOM 2181 C CA . ALA A 1 289 ? 33.145 6.635 -70.762 1.00 80.06 289 ALA A CA 1
ATOM 2182 C C . ALA A 1 289 ? 33.567 7.951 -71.437 1.00 80.06 289 ALA A C 1
ATOM 2184 O O . ALA A 1 289 ? 34.084 7.940 -72.549 1.00 80.06 289 ALA A O 1
ATOM 2185 N N . THR A 1 290 ? 33.431 9.078 -70.729 1.00 80.44 290 THR A N 1
ATOM 2186 C CA . THR A 1 290 ? 33.852 10.400 -71.229 1.00 80.44 290 THR A CA 1
ATOM 2187 C C . THR A 1 290 ? 35.378 10.555 -71.298 1.00 80.44 290 THR A C 1
ATOM 2189 O O . THR A 1 290 ? 35.881 11.301 -72.130 1.00 80.44 290 THR A O 1
ATOM 2192 N N . GLU A 1 291 ? 36.134 9.892 -70.413 1.00 74.00 291 GLU A N 1
ATOM 2193 C CA . GLU A 1 291 ? 37.610 9.895 -70.413 1.00 74.00 291 GLU A CA 1
ATOM 2194 C C . GLU A 1 291 ? 38.230 8.893 -71.394 1.00 74.00 291 GLU A C 1
ATOM 2196 O O . GLU A 1 291 ? 39.433 8.945 -71.648 1.00 74.00 291 GLU A O 1
ATOM 2201 N N . ARG A 1 292 ? 37.412 8.034 -72.005 1.00 67.19 292 ARG A N 1
ATOM 2202 C CA . ARG A 1 292 ? 37.820 7.078 -73.036 1.00 67.19 292 ARG A CA 1
ATOM 2203 C C . ARG A 1 292 ? 37.281 7.466 -74.429 1.00 67.19 292 ARG A C 1
ATOM 2205 O O . ARG A 1 292 ? 36.723 6.592 -75.087 1.00 67.19 292 ARG A O 1
ATOM 2212 N N . PRO A 1 293 ? 37.400 8.732 -74.892 1.00 57.75 293 PRO A N 1
ATOM 2213 C CA . PRO A 1 293 ? 36.714 9.161 -76.105 1.00 57.75 293 PRO A CA 1
ATOM 2214 C C . PRO A 1 293 ? 37.305 8.562 -77.389 1.00 57.75 293 PRO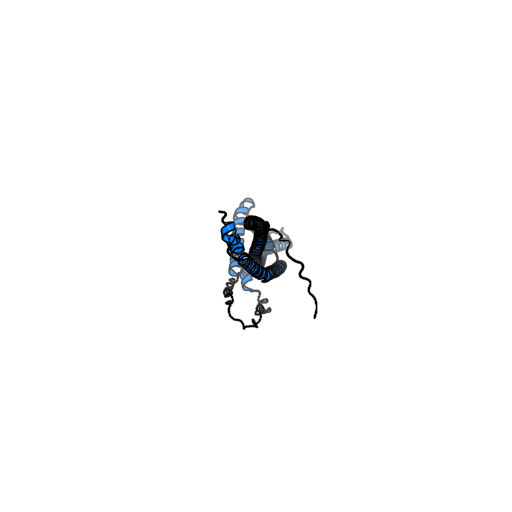 A C 1
ATOM 2216 O O . PRO A 1 293 ? 36.568 8.461 -78.352 1.00 57.75 293 PRO A O 1
ATOM 2219 N N . ASP A 1 294 ? 38.556 8.082 -77.405 1.00 57.94 294 ASP A N 1
ATOM 2220 C CA . ASP A 1 294 ? 39.198 7.584 -78.634 1.00 57.94 294 ASP A CA 1
ATOM 2221 C C . ASP A 1 294 ? 40.235 6.484 -78.358 1.00 57.94 294 ASP A C 1
ATOM 2223 O O . ASP A 1 294 ? 41.444 6.698 -78.405 1.00 57.94 294 ASP A O 1
ATOM 2227 N N . ALA A 1 295 ? 39.782 5.264 -78.072 1.00 55.62 295 ALA A N 1
ATOM 2228 C CA . ALA A 1 295 ? 40.630 4.068 -78.213 1.00 55.62 295 ALA A CA 1
ATOM 2229 C C . ALA A 1 295 ? 40.204 3.205 -79.414 1.00 55.62 295 ALA A C 1
ATOM 2231 O O . ALA A 1 295 ? 40.526 2.019 -79.476 1.00 55.62 295 ALA A O 1
ATOM 2232 N N . GLY A 1 296 ? 39.437 3.784 -80.342 1.00 55.53 296 GLY A N 1
ATOM 2233 C CA . GLY A 1 296 ? 38.708 3.039 -81.360 1.00 55.53 296 GLY A CA 1
ATOM 2234 C C . GLY A 1 296 ? 38.513 3.779 -82.673 1.00 55.53 296 GLY A C 1
ATOM 2235 O O . GLY A 1 296 ? 37.475 3.589 -83.284 1.00 55.53 296 GLY A O 1
ATOM 2236 N N . ASP A 1 297 ? 39.499 4.563 -83.108 1.00 55.88 297 ASP A N 1
ATOM 2237 C CA . ASP A 1 297 ? 39.677 4.851 -84.538 1.00 55.88 297 ASP A CA 1
ATOM 2238 C C . ASP A 1 297 ? 41.165 4.791 -84.929 1.00 55.88 297 ASP A C 1
ATOM 2240 O O . ASP A 1 297 ? 41.716 5.598 -85.672 1.00 55.88 297 ASP A O 1
ATOM 2244 N N . GLY A 1 298 ? 41.856 3.784 -84.383 1.00 55.88 298 GLY A N 1
ATOM 2245 C CA . GLY A 1 298 ? 43.060 3.257 -85.014 1.00 55.88 298 GLY A CA 1
ATOM 2246 C C . GLY A 1 298 ? 42.624 2.296 -86.124 1.00 55.88 298 GLY A C 1
ATOM 2247 O O . GLY A 1 298 ? 41.890 1.348 -85.823 1.00 55.88 298 GLY A O 1
ATOM 2248 N N . PRO A 1 299 ? 43.030 2.503 -87.389 1.00 52.38 299 PRO A N 1
ATOM 2249 C CA . PRO A 1 299 ? 42.606 1.656 -88.490 1.00 52.38 299 PRO A CA 1
ATOM 2250 C C . PRO A 1 299 ? 42.983 0.210 -88.185 1.00 52.38 299 PRO A C 1
ATOM 2252 O O . PRO A 1 299 ? 44.128 -0.094 -87.842 1.00 52.38 299 PRO A O 1
ATOM 2255 N N . ARG A 1 300 ? 42.017 -0.698 -88.347 1.00 55.03 300 ARG A N 1
ATOM 2256 C CA . ARG A 1 300 ? 42.294 -2.122 -88.527 1.00 55.03 300 ARG A CA 1
ATOM 2257 C C . ARG A 1 300 ? 43.170 -2.251 -89.768 1.00 55.03 300 ARG A C 1
ATOM 2259 O O . ARG A 1 300 ? 42.667 -2.357 -90.882 1.00 55.03 300 ARG A O 1
ATOM 2266 N N . GLY A 1 301 ? 44.482 -2.193 -89.565 1.00 52.47 301 GLY A N 1
ATOM 2267 C CA . GLY A 1 301 ? 45.460 -2.564 -90.564 1.00 52.47 301 GLY A CA 1
ATOM 2268 C C . GLY A 1 301 ? 45.192 -4.007 -90.956 1.00 52.47 301 GLY A C 1
ATOM 2269 O O . GLY A 1 301 ? 45.451 -4.931 -90.188 1.00 52.47 301 GLY A O 1
ATOM 2270 N N . ALA A 1 302 ? 44.639 -4.187 -92.151 1.00 58.03 302 ALA A N 1
ATOM 2271 C CA . ALA A 1 302 ? 44.787 -5.414 -92.902 1.00 58.03 302 ALA A CA 1
ATOM 2272 C C . ALA A 1 302 ? 46.296 -5.683 -93.030 1.00 58.03 302 ALA A C 1
ATOM 2274 O O . ALA A 1 302 ? 47.003 -4.941 -93.705 1.00 58.03 302 ALA A O 1
ATOM 2275 N N . GLY A 1 303 ? 46.809 -6.683 -92.316 1.00 57.09 303 GLY A N 1
ATOM 2276 C CA . GLY A 1 303 ? 48.248 -6.903 -92.209 1.00 57.09 303 GLY A CA 1
ATOM 2277 C C . GLY A 1 303 ? 48.591 -8.336 -91.841 1.00 57.09 303 GLY A C 1
ATOM 2278 O O . GLY A 1 303 ? 48.837 -8.634 -90.683 1.00 57.09 303 GLY A O 1
ATOM 2279 N N . ALA A 1 304 ? 48.630 -9.175 -92.876 1.00 51.44 304 ALA A N 1
ATOM 2280 C CA . ALA A 1 304 ? 49.387 -10.421 -92.985 1.00 51.44 304 ALA A CA 1
ATOM 2281 C C . ALA A 1 304 ? 49.023 -11.587 -92.043 1.00 51.44 304 ALA A C 1
ATOM 2283 O O . ALA A 1 304 ? 49.574 -11.771 -90.962 1.00 51.44 304 ALA A O 1
ATOM 2284 N N . LEU A 1 305 ? 48.202 -12.489 -92.590 1.00 54.41 305 LEU A N 1
ATOM 2285 C CA . LEU A 1 305 ? 48.406 -13.929 -92.443 1.00 54.41 305 LEU A CA 1
ATOM 2286 C C . LEU A 1 305 ? 49.877 -14.260 -92.764 1.00 54.41 305 LEU A C 1
ATOM 2288 O O . LEU A 1 305 ? 50.264 -14.266 -93.932 1.00 54.41 305 LEU A O 1
ATOM 2292 N N . THR A 1 306 ? 50.702 -14.535 -91.758 1.00 55.12 306 THR A N 1
ATOM 2293 C CA . THR A 1 306 ? 51.936 -15.303 -91.951 1.00 55.12 306 THR A CA 1
ATOM 2294 C C . THR A 1 306 ? 51.599 -16.792 -91.828 1.00 55.12 306 THR A C 1
ATOM 2296 O O . THR A 1 306 ? 51.074 -17.217 -90.797 1.00 55.12 306 THR A O 1
ATOM 2299 N N . PRO A 1 307 ? 51.857 -17.612 -92.864 1.00 57.53 307 PRO A N 1
ATOM 2300 C CA . PRO A 1 307 ? 51.701 -19.051 -92.757 1.00 57.53 307 PRO A CA 1
ATOM 2301 C C . PRO A 1 307 ? 52.821 -19.594 -91.864 1.00 57.53 307 PRO A C 1
ATOM 2303 O O . PRO A 1 307 ? 54.004 -19.484 -92.184 1.00 57.53 307 PRO A O 1
ATOM 2306 N N . SER A 1 308 ? 52.437 -20.181 -90.735 1.00 61.91 308 SER A N 1
ATOM 2307 C CA . SER A 1 308 ? 53.309 -21.044 -89.942 1.00 61.91 308 SER A CA 1
ATOM 2308 C C . SER A 1 308 ? 53.537 -22.337 -90.728 1.00 61.91 308 SER A C 1
ATOM 2310 O O . SER A 1 308 ? 52.681 -23.221 -90.746 1.00 61.91 308 SER A O 1
ATOM 2312 N N . ASN A 1 309 ? 54.667 -22.410 -91.433 1.00 59.66 309 ASN A N 1
ATOM 2313 C CA . ASN A 1 309 ? 55.176 -23.634 -92.041 1.00 59.66 309 ASN A CA 1
ATOM 2314 C C . ASN A 1 309 ? 56.228 -24.264 -91.114 1.00 59.66 309 ASN A C 1
ATOM 2316 O O . ASN A 1 309 ? 57.267 -23.665 -90.852 1.00 59.66 309 ASN A O 1
ATOM 2320 N N . GLY A 1 310 ? 55.899 -25.476 -90.667 1.00 58.94 310 GLY A N 1
ATOM 2321 C CA . GLY A 1 310 ? 56.718 -26.583 -90.157 1.00 58.94 310 GLY A CA 1
ATOM 2322 C C . GLY A 1 310 ? 58.177 -26.379 -89.731 1.00 58.94 310 GLY A C 1
ATOM 2323 O O . GLY A 1 310 ? 59.040 -26.062 -90.548 1.00 58.94 310 GLY A O 1
ATOM 2324 N N . ARG A 1 311 ? 58.478 -26.836 -88.509 1.00 51.09 311 ARG A N 1
ATOM 2325 C CA . ARG A 1 311 ? 59.127 -28.141 -88.271 1.00 51.09 311 ARG A CA 1
ATOM 2326 C C . ARG A 1 311 ? 58.824 -28.658 -86.871 1.00 51.09 311 ARG A C 1
ATOM 2328 O O . ARG A 1 311 ? 58.750 -27.818 -85.952 1.00 51.09 311 ARG A O 1
#

Radius of gyration: 44.87 Å; chains: 1; bounding box: 100×48×139 Å

Secondary structure (DSSP, 8-state):
--HHHHHTTSTTHHHHHHHHHHHSS-HHHHHHHHHHHHHHHHHHHHTSHHHHHHHHHHHHHHHHHHH--HHHHHHHHHHHHHHHHHHHHHHHHHTT--GGGSHHHHHHHHHHHHHHHHHHHHHHS------PPPPP--PPPTT-----------------GGGGS---GGGTHHHHHHHHHHHHHHHHHHHH---TTS-HHHHHHHHHHHHHHHHHHHHHHHHHHHHHHHHHHHHHHHHHHHHHHHHHHHHHHHHHHHHHHHHHHHHHHHHHHHHHHHHHHHHHHHHHHHH-S-SS-S-------------

=== Feature glossary ===
Feature key, reading from the visual/contextual features back to the raw sequence:

Rendered structure images. Six rendered views show the 3D structure from the faces of a cube — i.e. along ±x, ±y, ±z. Rendering representation is drawn randomly per protein from cartoon (secondary-structure ribbons), sticks (backbone bonds), or molecular surface; coloring is either N→C rainbow (blue at the N-terminus through red at the C-terminus) or one color per chain.

Contact-map, Ramachandran, and PAE plots. The contact map is a binary N×N matrix image: pixel (i, j) is dark where Cα_i and Cα_j are within 8 Å and |i−j|>4. Because the |i−j|>4 filter removes local helical contacts, off-diagonal stripes parallel to the main diagonal indicate parallel β-sheets; stripes perpendicular to it indicate antiparallel β-sheets. The Ramachandran plot scatters every residue's (φ, ψ) pair against the sterically allowed regions. The PAE heatmap renders the predicted-aligned-error matrix.

InterPro / GO / CATH / organism. Database cross-references. InterPro integrates a dozen domain/family signature databases into unified entries with residue-range hits. GO terms attach function/process/location labels with evidence codes. CATH codes position the fold in a four-level structural taxonomy. Organism is the NCBI-taxonomy species name.

Nearest PDB structures. The Foldseek neighbor list gives the closest experimentally determined structures in the PDB, ranked by structural alignment. TM-score near 1 means near-identical fold; near 0.3 means only rough topology match. This is how one finds what a novel AlphaFold prediction most resembles in the solved-structure universe.

Predicted aligned error. PAE(i, j) answers: if I align the predicted and true structures on residue i, how far off (in Å) do I expect residue j to be? A block-diagonal PAE matrix with low values on the blocks and high values off-diagonal is the signature of a multi-domain protein with confidently predicted domains but uncertain inter-domain orientation.

Solvent-accessible surface area. Accessible surface area quantifies burial. A residue with SASA near zero is packed into the hydrophobic core; one with SASA >100 Å² sits on the surface. Computed here via the Shrake–Rupley numerical algorithm with a 1.4 Å probe.

B-factor. B-factor (Debye–Waller factor) reflects atomic displacement in the crystal lattice. It is an experimental observable (units Å²), not a prediction; low values mean the atom is pinned down, high values mean it moves or is heterogeneous across the crystal.

pLDDT. For AlphaFold models, the B-factor field carries pLDDT — the model's own estimate of local accuracy on a 0–100 scale. Regions with pLDDT<50 should be treated as essentially unmodeled; they often correspond to intrinsically disordered segments.

Backbone torsions (φ/ψ). φ (phi) and ψ (psi) are the two rotatable backbone dihedrals per residue: φ is the C(i-1)–N–Cα–C torsion, ψ is the N–Cα–C–N(i+1) torsion, both in degrees on (−180°, 180°]. α-helical residues cluster near (−60°, −45°); β-strand residues near (−120°, +130°). A Ramachandran plot is simply a scatter of (φ, ψ) for every residue.

Radius of gyration, Cα contacts, bounding box. Radius of gyration (Rg) is the root-mean-square distance of Cα atoms from their centroid — a single number for overall size and compactness. A globular domain of N residues has Rg ≈ 2.2·N^0.38 Å; an extended or disordered chain has a much larger Rg. The Cα contact count is the number of residue pairs whose Cα atoms are within 8 Å and are more than four positions apart in sequence — a standard proxy for tertiary packing density. The bounding box is the smallest axis-aligned box enclosing all Cα atoms.

Secondary structure (3-state, P-SEA). Three-state secondary structure (P-SEA) collapses the eight DSSP classes into helix (a), strand (b), and coil (c). P-SEA assigns these from Cα geometry alone — distances and angles — without requiring backbone oxygens, so it works on any Cα trace.

Secondary structure (8-state, DSSP). DSSP 8-state secondary structure assigns each residue one of H (α-helix), G (3₁₀-helix), I (π-helix), E (extended β-strand), B (isolated β-bridge), T (hydrogen-bonded turn), S (bend), or '-' (coil). The assignment is computed from backbone hydrogen-bond geometry via the Kabsch–Sander algorithm.

Foldseek 3Di. A 3Di character summarizes, for each residue, the relative orientation of the Cα frame of its nearest spatial neighbor. Because it encodes fold topology rather than chemistry, 3Di alignments detect remote structural similarity that sequence alignment misses.

mmCIF coordinates. The mmCIF block holds the 3D Cartesian coordinates of each backbone atom (N, Cα, C, O) in ångströms. mmCIF is the PDB's canonical archive format — a tagged-loop text representation of the atomic model.

Sequence. Sequence gives the chain of amino acids in standard one-letter code (A=alanine, C=cysteine, …, Y=tyrosine), read N→C. It is the only feature that is directly encoded by the gene; all structural features are derived from the folded form of this sequence.